Protein AF-A0A0H1AVN8-F1 (afdb_monomer_lite)

Structure (mmCIF, N/CA/C/O backbone):
data_AF-A0A0H1AVN8-F1
#
_entry.id   AF-A0A0H1AVN8-F1
#
loop_
_atom_site.group_PDB
_atom_site.id
_atom_site.type_symbol
_atom_site.label_atom_id
_atom_site.label_alt_id
_atom_site.label_comp_id
_atom_site.label_asym_id
_atom_site.label_entity_id
_atom_site.label_seq_id
_atom_site.pdbx_PDB_ins_code
_atom_site.Cartn_x
_atom_site.Cartn_y
_atom_site.Cartn_z
_atom_site.occupancy
_atom_site.B_iso_or_equiv
_atom_site.auth_seq_id
_atom_site.auth_comp_id
_atom_site.auth_asym_id
_atom_site.auth_atom_id
_atom_site.pdbx_PDB_model_num
ATOM 1 N N . MET A 1 1 ? 3.789 -0.188 32.748 1.00 53.12 1 MET A N 1
ATOM 2 C CA . MET A 1 1 ? 3.412 0.353 31.423 1.00 53.12 1 MET A CA 1
ATOM 3 C C . MET A 1 1 ? 2.047 1.000 31.561 1.00 53.12 1 MET A C 1
ATOM 5 O O . MET A 1 1 ? 1.201 0.415 32.222 1.00 53.12 1 MET A O 1
ATOM 9 N N . GLY A 1 2 ? 1.858 2.217 31.051 1.00 65.44 2 GLY A N 1
ATOM 10 C CA . GLY A 1 2 ? 0.598 2.952 31.186 1.00 65.44 2 GLY A CA 1
ATOM 11 C C . GLY A 1 2 ? 0.016 3.295 29.821 1.00 65.44 2 GLY A C 1
ATOM 12 O O . GLY A 1 2 ? 0.747 3.765 28.950 1.00 65.44 2 GLY A O 1
ATOM 13 N N . THR A 1 3 ? -1.286 3.076 29.652 1.00 74.12 3 THR A N 1
ATOM 14 C CA . THR A 1 3 ? -2.028 3.490 28.459 1.00 74.12 3 THR A CA 1
ATOM 15 C C . THR A 1 3 ? -2.168 5.009 28.445 1.00 74.12 3 THR A C 1
ATOM 17 O O . THR A 1 3 ? -2.653 5.608 29.406 1.00 74.12 3 THR A O 1
ATOM 20 N N . ARG A 1 4 ? -1.754 5.644 27.350 1.00 81.69 4 ARG A N 1
ATOM 21 C CA . ARG A 1 4 ? -1.964 7.070 27.079 1.00 81.69 4 ARG A CA 1
ATOM 22 C C . ARG A 1 4 ? -3.186 7.243 26.188 1.00 81.69 4 ARG A C 1
ATOM 24 O O . ARG A 1 4 ? -3.479 6.385 25.359 1.00 81.69 4 ARG A O 1
ATOM 31 N N . PHE A 1 5 ? -3.882 8.358 26.338 1.00 83.75 5 PHE A N 1
ATOM 32 C CA . PHE A 1 5 ? -5.020 8.713 25.499 1.00 83.75 5 PHE A CA 1
ATOM 33 C C . PHE A 1 5 ? -5.040 10.218 25.251 1.00 83.75 5 PHE A C 1
ATOM 35 O O . PHE A 1 5 ? -4.513 10.993 26.049 1.00 83.75 5 PHE A O 1
ATOM 42 N N . SER A 1 6 ? -5.661 10.613 24.148 1.00 83.50 6 SER A N 1
ATOM 43 C CA . SER A 1 6 ? -5.977 12.004 23.836 1.00 83.50 6 SER A CA 1
ATOM 44 C C . SER A 1 6 ? -7.431 12.110 23.418 1.00 83.50 6 SER A C 1
ATOM 46 O O . SER A 1 6 ? -8.029 11.143 22.939 1.00 83.50 6 SER A O 1
ATOM 48 N N . ALA A 1 7 ? -8.007 13.283 23.638 1.00 81.38 7 ALA A N 1
ATOM 49 C CA . ALA A 1 7 ? -9.383 13.566 23.303 1.00 81.38 7 ALA A CA 1
ATOM 50 C C . ALA A 1 7 ? -9.574 15.038 22.948 1.00 81.38 7 ALA A C 1
ATOM 52 O O . ALA A 1 7 ? -8.800 15.895 23.374 1.00 81.38 7 ALA A O 1
ATOM 53 N N . ASN A 1 8 ? -10.624 15.334 22.189 1.00 80.38 8 ASN A N 1
ATOM 54 C CA . ASN A 1 8 ? -11.081 16.701 21.966 1.00 80.38 8 ASN A CA 1
ATOM 55 C C . ASN A 1 8 ? -12.608 16.791 22.058 1.00 80.38 8 ASN A C 1
ATOM 57 O O . ASN A 1 8 ? -13.313 15.800 21.875 1.00 80.38 8 ASN A O 1
ATOM 61 N N . GLU A 1 9 ? -13.118 17.994 22.316 1.00 70.56 9 GLU A N 1
ATOM 62 C CA . GLU A 1 9 ? -14.552 18.244 22.535 1.00 70.56 9 GLU A CA 1
ATOM 63 C C . GLU A 1 9 ? -15.434 17.852 21.340 1.00 70.56 9 GLU A C 1
ATOM 65 O O . GLU A 1 9 ? -16.613 17.558 21.507 1.00 70.56 9 GLU A O 1
ATOM 70 N N . ARG A 1 10 ? -14.867 17.814 20.128 1.00 71.56 10 ARG A N 1
ATOM 71 C CA . ARG A 1 10 ? -15.605 17.542 18.889 1.00 71.56 10 ARG A CA 1
ATOM 72 C C . ARG A 1 10 ? -15.713 16.050 18.552 1.00 71.56 10 ARG A C 1
ATOM 74 O O . ARG A 1 10 ? -16.690 15.653 17.928 1.00 71.56 10 ARG A O 1
ATOM 81 N N . HIS A 1 11 ? -14.715 15.245 18.915 1.00 70.75 11 HIS A N 1
ATOM 82 C CA . HIS A 1 11 ? -14.599 13.834 18.518 1.00 70.75 11 HIS A CA 1
ATOM 83 C C . HIS A 1 11 ? -14.510 12.870 19.708 1.00 70.75 11 HIS A C 1
ATOM 85 O O . HIS A 1 11 ? -14.453 11.663 19.500 1.00 70.75 11 HIS A O 1
ATOM 91 N N . GLY A 1 12 ? -14.494 13.363 20.949 1.00 84.88 12 GLY A N 1
ATOM 92 C CA . GLY A 1 12 ? -14.208 12.518 22.104 1.00 84.88 12 GLY A CA 1
ATOM 93 C C . GLY A 1 12 ? -12.788 11.955 22.014 1.00 84.88 12 GLY A C 1
ATOM 94 O O . GLY A 1 12 ? -11.851 12.711 21.759 1.00 84.88 12 GLY A O 1
ATOM 95 N N . LEU A 1 13 ? -12.620 10.651 22.230 1.00 84.62 13 LEU A N 1
ATOM 96 C CA . LEU A 1 13 ? -11.345 9.936 22.148 1.00 84.62 13 LEU A CA 1
ATOM 97 C C . LEU A 1 13 ? -10.766 10.007 20.725 1.00 84.62 13 LEU A C 1
ATOM 99 O O . LEU A 1 13 ? -11.357 9.494 19.781 1.00 84.62 13 LEU A O 1
ATOM 103 N N . THR A 1 14 ? -9.583 10.602 20.577 1.00 85.00 14 THR A N 1
ATOM 104 C CA . THR A 1 14 ? -8.889 10.724 19.284 1.00 85.00 14 THR A CA 1
ATOM 105 C C . THR A 1 14 ? -7.862 9.619 19.083 1.00 85.00 14 THR A C 1
ATOM 107 O O . THR A 1 14 ? -7.788 9.038 17.998 1.00 85.00 14 THR A O 1
ATOM 110 N N . PHE A 1 15 ? -7.108 9.285 20.134 1.00 86.50 15 PHE A N 1
ATOM 111 C CA . PHE A 1 15 ? -6.227 8.124 20.139 1.00 86.50 15 PHE A CA 1
ATOM 112 C C . PHE A 1 15 ? -6.105 7.472 21.514 1.00 86.50 15 PHE A C 1
ATOM 114 O O . PHE A 1 15 ? -6.292 8.103 22.558 1.00 86.50 15 PHE A O 1
ATOM 121 N N . THR A 1 16 ? -5.691 6.209 21.498 1.00 85.94 16 THR A N 1
ATOM 122 C CA . THR A 1 16 ? -5.150 5.492 22.654 1.00 85.94 16 THR A CA 1
ATOM 123 C C . THR A 1 16 ? -3.855 4.781 22.264 1.00 85.94 16 THR A C 1
ATOM 125 O O . THR A 1 16 ? -3.762 4.239 21.168 1.00 85.94 16 THR A O 1
ATOM 128 N N . ARG A 1 17 ? -2.836 4.808 23.125 1.00 85.06 17 ARG A N 1
ATOM 129 C CA . ARG A 1 17 ? -1.516 4.217 22.875 1.00 85.06 17 ARG A CA 1
ATOM 130 C C . ARG A 1 17 ? -1.018 3.469 24.097 1.00 85.06 17 ARG A C 1
ATOM 132 O O . ARG A 1 17 ? -1.146 3.963 25.215 1.00 85.06 17 ARG A O 1
ATOM 139 N N . THR A 1 18 ? -0.376 2.331 23.887 1.00 77.69 18 THR A N 1
ATOM 140 C CA . THR A 1 18 ? 0.329 1.604 24.944 1.00 77.69 18 THR A CA 1
ATOM 141 C C . THR A 1 18 ? 1.549 0.866 24.399 1.00 77.69 18 THR A C 1
ATOM 143 O O . THR A 1 18 ? 1.776 0.821 23.190 1.00 77.69 18 THR A O 1
ATOM 146 N N . GLN A 1 19 ? 2.322 0.298 25.320 1.00 74.38 19 GLN A N 1
ATOM 147 C CA . GLN A 1 19 ? 3.488 -0.533 25.049 1.00 74.38 19 GLN A CA 1
ATOM 148 C C . GLN A 1 19 ? 3.171 -1.999 25.343 1.00 74.38 19 GLN A C 1
ATOM 150 O O . GLN A 1 19 ? 2.566 -2.304 26.373 1.00 74.38 19 GLN A O 1
ATOM 155 N N . GLY A 1 20 ? 3.623 -2.894 24.464 1.00 63.59 20 GLY A N 1
ATOM 156 C CA . GLY A 1 20 ? 3.448 -4.342 24.599 1.00 63.59 20 GLY A CA 1
ATOM 157 C C . GLY A 1 20 ? 2.194 -4.905 23.914 1.00 63.59 20 GLY A C 1
ATOM 158 O O . GLY A 1 20 ? 1.249 -4.185 23.601 1.00 63.59 20 GLY A O 1
ATOM 159 N N . LEU A 1 21 ? 2.214 -6.220 23.663 1.00 57.78 21 LEU A N 1
ATOM 160 C CA . LEU A 1 21 ? 1.269 -6.899 22.766 1.00 57.78 21 LEU A CA 1
ATOM 161 C C . LEU A 1 21 ? -0.119 -7.191 23.343 1.00 57.78 21 LEU A C 1
ATOM 163 O O . LEU A 1 21 ? -1.047 -7.255 22.551 1.00 57.78 21 LEU A O 1
ATOM 167 N N . GLY A 1 22 ? -0.289 -7.300 24.670 1.00 61.59 22 GLY A N 1
ATOM 168 C CA . GLY A 1 22 ? -1.588 -7.650 25.284 1.00 61.59 22 GLY A CA 1
ATOM 169 C C . GLY A 1 22 ? -2.716 -6.637 25.023 1.00 61.59 22 GLY A C 1
ATOM 170 O O . GLY A 1 22 ? -3.863 -6.817 25.422 1.00 61.59 22 GLY A O 1
ATOM 171 N N . PHE A 1 23 ? -2.390 -5.525 24.371 1.00 65.81 23 PHE A N 1
ATOM 172 C CA . PHE A 1 23 ? -3.320 -4.499 23.953 1.00 65.81 23 PHE A CA 1
ATOM 173 C C . PHE A 1 23 ? -3.802 -4.725 22.526 1.00 65.81 23 PHE A C 1
ATOM 175 O O . PHE A 1 23 ? -3.042 -4.622 21.560 1.00 65.81 23 PHE A O 1
ATOM 182 N N . GLY A 1 24 ? -5.109 -4.953 22.392 1.00 68.81 24 GLY A N 1
ATOM 183 C CA . GLY A 1 24 ? -5.704 -5.241 21.095 1.00 68.81 24 GLY A CA 1
ATOM 184 C C . GLY A 1 24 ? -5.452 -6.669 20.622 1.00 68.81 24 GLY A C 1
ATOM 185 O O . GLY A 1 24 ? -5.431 -6.894 19.418 1.00 68.81 24 GLY A O 1
ATOM 186 N N . ASP A 1 25 ? -5.300 -7.628 21.543 1.00 74.75 25 ASP A N 1
ATOM 187 C CA . ASP A 1 25 ? -5.128 -9.055 21.227 1.00 74.75 25 ASP A CA 1
ATOM 188 C C . ASP A 1 25 ? -6.220 -9.599 20.297 1.00 74.75 25 ASP A C 1
ATOM 190 O O . ASP A 1 25 ? -5.963 -10.475 19.475 1.00 74.75 25 ASP A O 1
ATOM 194 N N . ARG A 1 26 ? -7.441 -9.056 20.386 1.00 80.31 26 ARG A N 1
ATOM 195 C CA . ARG A 1 26 ? -8.544 -9.431 19.490 1.00 80.31 26 ARG A CA 1
ATOM 196 C C . ARG A 1 26 ? -8.343 -8.960 18.049 1.00 80.31 26 ARG A C 1
ATOM 198 O O . ARG A 1 26 ? -8.807 -9.636 17.145 1.00 80.31 26 ARG A O 1
ATOM 205 N N . ASP A 1 27 ? -7.632 -7.852 17.846 1.00 82.62 27 ASP A N 1
ATOM 206 C CA . ASP A 1 27 ? -7.256 -7.314 16.527 1.00 82.62 27 ASP A CA 1
ATOM 207 C C . ASP A 1 27 ? -5.910 -7.880 16.039 1.00 82.62 27 ASP A C 1
ATOM 209 O O . ASP A 1 27 ? -5.384 -7.468 15.001 1.00 82.62 27 ASP A O 1
ATOM 213 N N . ARG A 1 28 ? -5.305 -8.804 16.798 1.00 75.69 28 ARG A N 1
ATOM 214 C CA . ARG A 1 28 ? -3.998 -9.371 16.482 1.00 75.69 28 ARG A CA 1
ATOM 215 C C . ARG A 1 28 ? -4.092 -10.219 15.219 1.00 75.69 28 ARG A C 1
ATOM 217 O O . ARG A 1 28 ? -4.856 -11.177 15.141 1.00 75.69 28 ARG A O 1
ATOM 224 N N . THR A 1 29 ? -3.263 -9.891 14.238 1.00 67.62 29 THR A N 1
ATOM 225 C CA . THR A 1 29 ? -3.170 -10.648 12.988 1.00 67.62 29 THR A CA 1
ATOM 226 C C . THR A 1 29 ? -2.044 -11.680 13.054 1.00 67.62 29 THR A C 1
ATOM 228 O O . THR A 1 29 ? -1.164 -11.595 13.90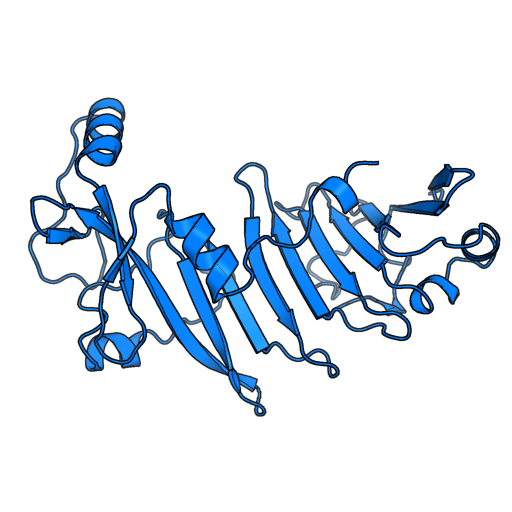9 1.00 67.62 29 THR A O 1
ATOM 231 N N . ALA A 1 30 ? -2.046 -12.664 12.148 1.00 63.66 30 ALA A N 1
ATOM 232 C CA . ALA A 1 30 ? -1.048 -13.742 12.124 1.00 63.66 30 ALA A CA 1
ATOM 233 C C . ALA A 1 30 ? 0.408 -13.253 11.955 1.00 63.66 30 ALA A C 1
ATOM 235 O O . ALA A 1 30 ? 1.336 -13.990 12.250 1.00 63.66 30 ALA A O 1
ATOM 236 N N . LEU A 1 31 ? 0.620 -11.998 11.541 1.00 59.44 31 LEU A N 1
ATOM 237 C CA . LEU A 1 31 ? 1.940 -11.355 11.531 1.00 59.44 31 LEU A CA 1
ATOM 238 C C . LEU A 1 31 ? 2.550 -11.190 12.929 1.00 59.44 31 LEU A C 1
ATOM 240 O O . LEU A 1 31 ? 3.752 -10.979 13.055 1.00 59.44 31 LEU A O 1
ATOM 244 N N . PHE A 1 32 ? 1.713 -11.238 13.966 1.00 57.66 32 PHE A N 1
ATOM 245 C CA . PHE A 1 32 ? 2.085 -10.991 15.351 1.00 57.66 32 PHE A CA 1
ATOM 246 C C . PHE A 1 32 ? 2.250 -12.283 16.168 1.00 57.66 32 PHE A C 1
ATOM 248 O O . PHE A 1 32 ? 2.130 -12.246 17.394 1.00 57.66 32 PHE A O 1
ATOM 255 N N . THR A 1 33 ? 2.499 -13.421 15.508 1.00 51.56 33 THR A N 1
ATOM 256 C CA . THR A 1 33 ? 2.858 -14.679 16.181 1.00 51.56 33 THR A CA 1
ATOM 257 C C . THR A 1 33 ? 4.283 -14.623 16.742 1.00 51.56 33 THR A C 1
ATOM 259 O O . THR A 1 33 ? 5.130 -13.873 16.254 1.00 51.56 33 THR A O 1
ATOM 262 N N . ASP A 1 34 ? 4.517 -15.408 17.792 1.00 46.56 34 ASP A N 1
ATOM 263 C CA . ASP A 1 34 ? 5.460 -15.145 18.890 1.00 46.56 34 ASP A CA 1
ATOM 264 C C . ASP A 1 34 ? 6.952 -14.960 18.515 1.00 46.56 34 ASP A C 1
ATOM 266 O O . ASP A 1 34 ? 7.711 -14.388 19.297 1.00 46.56 34 ASP A O 1
ATOM 270 N N . ASP A 1 35 ? 7.386 -15.315 17.305 1.00 48.47 35 ASP A N 1
ATOM 271 C CA . ASP A 1 35 ? 8.796 -15.192 16.898 1.00 48.47 35 ASP A CA 1
ATOM 272 C C . ASP A 1 35 ? 9.189 -13.795 16.382 1.00 48.47 35 ASP A C 1
ATOM 274 O O . ASP A 1 35 ? 10.340 -13.383 16.527 1.00 48.47 35 ASP A O 1
ATOM 278 N N . VAL A 1 36 ? 8.255 -13.021 15.809 1.00 48.72 36 VAL A N 1
ATOM 279 C CA . VAL A 1 36 ? 8.571 -11.692 15.237 1.00 48.72 36 VAL A CA 1
ATOM 280 C C . VAL A 1 36 ? 8.479 -10.581 16.296 1.00 48.72 36 VAL A C 1
ATOM 282 O O . VAL A 1 36 ? 9.122 -9.541 16.159 1.00 48.72 36 VAL A O 1
ATOM 285 N N . LEU A 1 37 ? 7.694 -10.777 17.366 1.00 52.41 37 LEU A N 1
ATOM 286 C CA . LEU A 1 37 ? 7.172 -9.672 18.187 1.00 52.41 37 LEU A CA 1
ATOM 287 C C . LEU A 1 37 ? 7.192 -9.892 19.713 1.00 52.41 37 LEU A C 1
ATOM 289 O O . LEU A 1 37 ? 6.560 -9.128 20.441 1.00 52.41 37 LEU A O 1
ATOM 293 N N . THR A 1 38 ? 7.959 -10.852 20.236 1.00 48.38 38 THR A N 1
ATOM 294 C CA . THR A 1 38 ? 8.154 -11.098 21.688 1.00 48.38 38 THR A CA 1
ATOM 295 C C . THR A 1 38 ? 8.988 -10.018 22.407 1.00 48.38 38 THR A C 1
ATOM 297 O O . THR A 1 38 ? 9.839 -10.301 23.248 1.00 48.38 38 THR A O 1
ATOM 300 N N . GLY A 1 39 ? 8.750 -8.740 22.104 1.00 52.00 39 GLY A N 1
ATOM 301 C CA . GLY A 1 39 ? 9.462 -7.608 22.689 1.00 52.00 39 GLY A CA 1
ATOM 302 C C . GLY A 1 39 ? 8.537 -6.585 23.341 1.00 52.00 39 GLY A C 1
ATOM 303 O O . GLY A 1 39 ? 7.528 -6.175 22.774 1.00 52.00 39 GLY A O 1
ATOM 304 N N . HIS A 1 40 ? 8.966 -6.065 24.491 1.00 56.91 40 HIS A N 1
ATOM 305 C CA . HIS A 1 40 ? 8.450 -4.835 25.106 1.00 56.91 40 HIS A CA 1
ATOM 306 C C . HIS A 1 40 ? 8.704 -3.562 24.257 1.00 56.91 40 HIS A C 1
ATOM 308 O O . HIS A 1 40 ? 8.355 -2.467 24.688 1.00 56.91 40 HIS A O 1
ATOM 314 N N . ASP A 1 41 ? 9.289 -3.713 23.061 1.00 68.38 41 ASP A N 1
ATOM 315 C CA . ASP A 1 41 ? 9.745 -2.643 22.161 1.00 68.38 41 ASP A CA 1
ATOM 316 C C . ASP A 1 41 ? 8.683 -2.199 21.135 1.00 68.38 41 ASP A C 1
ATOM 318 O O . ASP A 1 41 ? 8.964 -1.350 20.284 1.00 68.38 41 ASP A O 1
ATOM 322 N N . LEU A 1 42 ? 7.485 -2.793 21.166 1.00 76.31 42 LEU A N 1
ATOM 323 C CA . LEU A 1 42 ? 6.394 -2.443 20.257 1.00 76.31 42 LEU A CA 1
ATOM 324 C C . LEU A 1 42 ? 5.445 -1.437 20.900 1.00 76.31 42 LEU A C 1
ATOM 326 O O . LEU A 1 42 ? 4.889 -1.675 21.977 1.00 76.31 42 LEU A O 1
ATOM 330 N N . ASP A 1 43 ? 5.222 -0.345 20.181 1.00 82.94 43 ASP A N 1
ATOM 331 C CA . ASP A 1 43 ? 4.186 0.636 20.456 1.00 82.94 43 ASP A CA 1
ATOM 332 C C . ASP A 1 43 ? 2.955 0.318 19.605 1.00 82.94 43 ASP A C 1
ATOM 334 O O . ASP A 1 43 ? 3.039 0.222 18.376 1.00 82.94 43 ASP A O 1
ATOM 338 N N . ILE A 1 44 ? 1.798 0.200 20.257 1.00 84.38 44 ILE A N 1
ATOM 339 C CA . ILE A 1 44 ? 0.505 0.055 19.586 1.00 84.38 44 ILE A CA 1
ATOM 340 C C . ILE A 1 44 ? -0.335 1.290 19.892 1.00 84.38 44 ILE A C 1
ATOM 342 O O . ILE A 1 44 ? -0.543 1.643 21.055 1.00 84.38 44 ILE A O 1
ATOM 346 N N . GLN A 1 45 ? -0.849 1.932 18.846 1.00 88.31 45 GLN A N 1
ATOM 347 C CA . GLN A 1 45 ? -1.751 3.076 18.939 1.00 88.31 45 GLN A CA 1
ATOM 348 C C . GLN A 1 45 ? -3.013 2.828 18.114 1.00 88.31 45 GLN A C 1
ATOM 350 O O . GLN A 1 45 ? -2.915 2.496 16.941 1.00 88.31 45 GLN A O 1
ATOM 355 N N . TYR A 1 46 ? -4.195 3.029 18.690 1.00 89.31 46 TYR A N 1
ATOM 356 C CA . TYR A 1 46 ? -5.440 3.134 17.929 1.00 89.31 46 TYR A CA 1
ATOM 357 C C . TYR A 1 46 ? -5.806 4.596 17.741 1.00 89.31 46 TYR A C 1
ATOM 359 O O . TYR A 1 46 ? -5.838 5.353 18.710 1.00 89.31 46 TYR A O 1
ATOM 367 N N . ASN A 1 47 ? -6.116 4.963 16.504 1.00 90.56 47 ASN A N 1
ATOM 368 C CA . ASN A 1 47 ? -6.655 6.260 16.123 1.00 90.56 47 ASN A CA 1
ATOM 369 C C . ASN A 1 47 ? -8.112 6.110 15.681 1.00 90.56 47 ASN A C 1
ATOM 371 O O . ASN A 1 47 ? -8.460 5.131 15.010 1.00 90.56 47 ASN A O 1
ATOM 375 N N . PHE A 1 48 ? -8.932 7.116 15.983 1.00 89.69 48 PHE A N 1
ATOM 376 C CA . PHE A 1 48 ? -10.359 7.155 15.642 1.00 89.69 48 PHE A CA 1
ATOM 377 C C . PHE A 1 48 ? -10.681 8.361 14.748 1.00 89.69 48 PHE A C 1
ATOM 379 O O . PHE A 1 48 ? -11.287 9.334 15.190 1.00 89.69 48 PHE A O 1
ATOM 386 N N . PRO A 1 49 ? -10.240 8.354 13.478 1.00 86.50 49 PRO A N 1
ATOM 387 C CA . PRO A 1 49 ? -10.334 9.536 12.625 1.00 86.50 49 PRO A CA 1
ATOM 388 C C . PRO A 1 49 ? -11.683 9.694 11.904 1.00 86.50 49 PRO A C 1
ATOM 390 O O . PRO A 1 49 ? -11.869 10.666 11.172 1.00 86.50 49 PRO A O 1
ATOM 393 N N . PHE A 1 50 ? -12.577 8.709 12.012 1.00 86.44 50 PHE A N 1
ATOM 394 C CA . PHE A 1 50 ? -13.756 8.600 11.150 1.00 86.44 50 PHE A CA 1
ATOM 395 C C . PHE A 1 50 ? -15.041 9.076 11.820 1.00 86.44 50 PHE A C 1
ATOM 397 O O . PHE A 1 50 ? -15.885 9.679 11.163 1.00 86.44 50 PHE A O 1
ATOM 404 N N . GLU A 1 51 ? -15.188 8.801 13.112 1.00 85.88 51 GLU A N 1
ATOM 405 C CA . GLU A 1 51 ? -16.395 9.073 13.882 1.00 85.88 51 GLU A CA 1
ATOM 406 C C . GLU A 1 51 ? -16.027 9.446 15.324 1.00 85.88 51 GLU A C 1
ATOM 408 O O . GLU A 1 51 ? -14.986 9.000 15.815 1.00 85.88 51 GLU A O 1
ATOM 413 N N . PRO A 1 52 ? -16.840 10.271 16.007 1.00 86.88 52 PRO A N 1
ATOM 414 C CA . PRO A 1 52 ? -16.633 10.558 17.418 1.00 86.88 52 PRO A CA 1
ATOM 415 C C . PRO A 1 52 ? -16.700 9.288 18.272 1.00 86.88 52 PRO A C 1
ATOM 417 O O . PRO A 1 52 ? -17.651 8.514 18.163 1.00 86.88 52 PRO A O 1
ATOM 420 N N . VAL A 1 53 ? -15.731 9.109 19.169 1.00 88.19 53 VAL A N 1
ATOM 421 C CA . VAL A 1 53 ? -15.674 7.966 20.088 1.00 88.19 53 VAL A CA 1
ATOM 422 C C . VAL A 1 53 ? -15.835 8.460 21.526 1.00 88.19 53 VAL A C 1
ATOM 424 O O . VAL A 1 53 ? -15.018 9.255 21.995 1.00 88.19 53 VAL A O 1
ATOM 427 N N . PRO A 1 54 ? -16.859 8.009 22.271 1.00 88.62 54 PRO A N 1
ATOM 428 C CA . PRO A 1 54 ? -17.064 8.435 23.650 1.00 88.62 54 PRO A CA 1
ATOM 429 C C . PRO A 1 54 ? -15.877 8.083 24.551 1.00 88.62 54 PRO A C 1
ATOM 431 O O . PRO A 1 54 ? -15.301 6.995 24.467 1.00 88.62 54 PRO A O 1
ATOM 434 N N . LEU A 1 55 ? -15.537 8.987 25.472 1.00 82.75 55 LEU A N 1
ATOM 435 C CA . LEU A 1 55 ? -14.446 8.784 26.430 1.00 82.75 55 LEU A CA 1
ATOM 436 C C . LEU A 1 55 ? -14.661 7.555 27.327 1.00 82.75 55 LEU A C 1
ATOM 438 O O . LEU A 1 55 ? -13.681 6.984 27.813 1.00 82.75 55 LEU A O 1
ATOM 442 N N . GLU A 1 56 ? -15.908 7.113 27.543 1.00 82.19 56 GLU A N 1
ATOM 443 C CA . GLU A 1 56 ? -16.177 5.896 28.316 1.00 82.19 56 GLU A CA 1
ATOM 444 C C . GLU A 1 56 ? -15.542 4.647 27.692 1.00 82.19 56 GLU A C 1
ATOM 446 O O . GLU A 1 56 ? -15.200 3.720 28.426 1.00 82.19 56 GLU A O 1
ATOM 451 N N . VAL A 1 57 ? -15.321 4.626 26.373 1.00 80.75 57 VAL A N 1
ATOM 452 C CA . VAL A 1 57 ? -14.683 3.499 25.670 1.00 80.75 57 VAL A CA 1
ATOM 453 C C . VAL A 1 57 ? -13.253 3.277 26.175 1.00 80.75 57 VAL A C 1
ATOM 455 O O . VAL A 1 57 ? -12.850 2.137 26.403 1.00 80.75 57 VAL A O 1
ATOM 458 N N . ALA A 1 58 ? -12.508 4.354 26.453 1.00 70.00 58 ALA A N 1
ATOM 459 C CA . ALA A 1 58 ? -11.163 4.267 27.028 1.00 70.00 58 ALA A CA 1
ATOM 460 C C . ALA A 1 58 ? -11.154 3.780 28.481 1.00 70.00 58 ALA A C 1
ATOM 462 O O . ALA A 1 58 ? -10.187 3.159 28.921 1.00 70.00 58 ALA A O 1
ATOM 463 N N . ARG A 1 59 ? -12.236 4.026 29.228 1.00 66.50 59 ARG A N 1
ATOM 464 C CA . ARG A 1 59 ? -12.357 3.626 30.639 1.00 66.50 59 ARG A CA 1
ATOM 465 C C . ARG A 1 59 ? -12.696 2.145 30.812 1.00 66.50 59 ARG A C 1
ATOM 467 O O . ARG A 1 59 ? -12.372 1.580 31.849 1.00 66.50 59 ARG A O 1
ATOM 474 N N . LYS A 1 60 ? -13.309 1.507 29.809 1.00 67.06 60 LYS A N 1
ATOM 475 C CA . LYS A 1 60 ? -13.713 0.086 29.836 1.00 67.06 60 LYS A CA 1
ATOM 476 C C . LYS A 1 60 ? -12.635 -0.871 29.314 1.00 67.06 60 LYS A C 1
ATOM 478 O O . LYS A 1 60 ? -12.951 -1.878 28.694 1.00 67.06 60 LYS A O 1
ATOM 483 N N . GLY A 1 61 ? -11.358 -0.531 29.491 1.00 63.78 61 GLY A N 1
ATOM 484 C CA . GLY A 1 61 ? -10.255 -1.376 29.021 1.00 63.78 61 GLY A CA 1
ATOM 485 C C . GLY A 1 61 ? -10.162 -1.505 27.497 1.00 63.78 61 GLY A C 1
ATOM 486 O O . GLY A 1 61 ? -9.436 -2.364 27.018 1.00 63.78 61 GLY A O 1
ATOM 487 N N . LEU A 1 62 ? -10.864 -0.646 26.743 1.00 71.31 62 LEU A N 1
ATOM 488 C CA . LEU A 1 62 ? -10.848 -0.586 25.277 1.00 71.31 62 LEU A CA 1
ATOM 489 C C . LEU A 1 62 ? -11.367 -1.845 24.565 1.00 71.31 62 LEU A C 1
ATOM 491 O O . LEU A 1 62 ? -11.321 -1.898 23.341 1.00 71.31 62 LEU A O 1
ATOM 495 N N . ASP A 1 63 ? -11.973 -2.793 25.284 1.00 73.69 63 ASP A N 1
ATOM 496 C CA . ASP A 1 63 ? -12.663 -3.948 24.690 1.00 73.69 63 ASP A CA 1
ATOM 497 C C . ASP A 1 63 ? -13.762 -3.533 23.703 1.00 73.69 63 ASP A C 1
ATOM 499 O O . ASP A 1 63 ? -14.101 -4.289 22.799 1.00 73.69 63 ASP A O 1
ATOM 503 N N . ASP A 1 64 ? -14.306 -2.324 23.862 1.00 84.50 64 ASP A N 1
ATOM 504 C CA . ASP A 1 64 ? -15.389 -1.775 23.050 1.00 84.50 64 ASP A CA 1
ATOM 505 C C . ASP A 1 64 ? -14.911 -0.942 21.846 1.00 84.50 64 ASP A C 1
ATOM 507 O O . ASP A 1 64 ? -15.752 -0.476 21.073 1.00 84.50 64 ASP A O 1
ATOM 511 N N . ILE A 1 65 ? -13.598 -0.762 21.626 1.00 86.12 65 ILE A N 1
ATOM 512 C CA . ILE A 1 65 ? -13.105 0.027 20.475 1.00 86.12 65 ILE A CA 1
ATOM 513 C C . ILE A 1 65 ? -13.514 -0.578 19.134 1.00 86.12 65 ILE A C 1
ATOM 515 O O . ILE A 1 65 ? -13.633 0.149 18.152 1.00 86.12 65 ILE A O 1
ATOM 519 N N . TYR A 1 66 ? -13.756 -1.893 19.090 1.00 89.25 66 TYR A N 1
ATOM 520 C CA . TYR A 1 66 ? -14.140 -2.587 17.863 1.00 89.25 66 TYR A CA 1
ATOM 521 C C . TYR A 1 66 ? -15.472 -2.105 17.296 1.00 89.25 66 TYR A C 1
ATOM 523 O O . TYR A 1 66 ? -15.705 -2.237 16.099 1.00 89.25 66 TYR A O 1
ATOM 531 N N . ARG A 1 67 ? -16.335 -1.521 18.136 1.00 91.50 67 ARG A N 1
ATOM 532 C CA . ARG A 1 67 ? -17.622 -0.948 17.724 1.00 91.50 67 ARG A CA 1
ATOM 533 C C . ARG A 1 67 ? -17.462 0.255 16.796 1.00 91.50 67 ARG A C 1
ATOM 535 O O . ARG A 1 67 ? -18.440 0.647 16.177 1.00 91.50 67 ARG A O 1
ATOM 542 N N . TYR A 1 68 ? -16.254 0.806 16.699 1.00 91.88 68 TYR A N 1
ATOM 543 C CA . TYR A 1 68 ? -15.932 1.977 15.900 1.00 91.88 68 TYR A CA 1
ATOM 544 C C . TYR A 1 68 ? -14.920 1.623 14.815 1.00 91.88 68 TYR A C 1
ATOM 546 O O . TYR A 1 68 ? -14.043 0.759 14.989 1.00 91.88 68 TYR A O 1
ATOM 554 N N . ARG A 1 69 ? -15.013 2.329 13.689 1.00 92.75 69 ARG A N 1
ATOM 555 C CA . ARG A 1 69 ? -13.974 2.284 12.664 1.00 92.75 69 ARG A CA 1
ATOM 556 C C . ARG A 1 69 ? -12.702 2.911 13.232 1.00 92.75 69 ARG A C 1
ATOM 558 O O . ARG A 1 69 ? -12.727 4.004 13.800 1.00 92.75 69 ARG A O 1
ATOM 565 N N . ARG A 1 70 ? -11.573 2.227 13.079 1.00 92.00 70 ARG A N 1
ATOM 566 C CA . ARG A 1 70 ? -10.312 2.599 13.738 1.00 92.00 70 ARG A CA 1
ATOM 567 C C . ARG A 1 70 ? -9.117 2.260 12.870 1.00 92.00 70 ARG A C 1
ATOM 569 O O . ARG A 1 70 ? -9.195 1.387 12.007 1.00 92.00 70 ARG A O 1
ATOM 576 N N . VAL A 1 71 ? -8.002 2.930 13.135 1.00 92.50 71 VAL A N 1
ATOM 577 C CA . VAL A 1 71 ? -6.708 2.543 12.574 1.00 92.50 71 VAL A CA 1
ATOM 578 C C . VAL A 1 71 ? -5.755 2.177 13.694 1.00 92.50 71 VAL A C 1
ATOM 580 O O . VAL A 1 71 ? -5.464 3.012 14.549 1.00 92.50 71 VAL A O 1
ATOM 583 N N . ARG A 1 72 ? -5.257 0.944 13.667 1.00 89.62 72 ARG A N 1
ATOM 584 C CA . ARG A 1 72 ? -4.166 0.485 14.521 1.00 89.62 72 ARG A CA 1
ATOM 585 C C . ARG A 1 72 ? -2.844 0.848 13.862 1.00 89.62 72 ARG A C 1
ATOM 587 O O . ARG A 1 72 ? -2.626 0.560 12.691 1.00 89.62 72 ARG A O 1
ATOM 594 N N . VAL A 1 73 ? -1.958 1.462 14.620 1.00 89.31 73 VAL A N 1
ATOM 595 C CA . VAL A 1 73 ? -0.588 1.773 14.236 1.00 89.31 73 VAL A CA 1
ATOM 596 C C . VAL A 1 73 ? 0.312 0.921 15.106 1.00 89.31 73 VAL A C 1
ATOM 598 O O . VAL A 1 73 ? 0.202 0.964 16.329 1.00 89.31 73 VAL A O 1
ATOM 601 N N . THR A 1 74 ? 1.169 0.123 14.484 1.00 82.94 74 THR A N 1
ATOM 602 C CA . THR A 1 74 ? 2.213 -0.631 15.178 1.00 82.94 74 THR A CA 1
ATOM 603 C C . THR A 1 74 ? 3.566 -0.145 14.700 1.00 82.94 74 THR A C 1
ATOM 605 O O . THR A 1 74 ? 3.853 -0.141 13.501 1.00 82.94 74 THR A O 1
ATOM 608 N N . SER A 1 75 ? 4.400 0.267 15.642 1.00 81.94 75 SER A N 1
ATOM 609 C CA . SER A 1 75 ? 5.780 0.660 15.395 1.00 81.94 75 SER A CA 1
ATOM 610 C C . SER A 1 75 ? 6.694 0.066 16.459 1.00 81.94 75 SER A C 1
ATOM 612 O O . SER A 1 75 ? 6.258 -0.364 17.524 1.00 81.94 75 SER A O 1
ATOM 614 N N . GLY A 1 76 ? 7.983 0.019 16.157 1.00 75.94 76 GLY A N 1
ATOM 615 C CA . GLY A 1 76 ? 9.005 -0.430 17.090 1.00 75.94 76 GLY A CA 1
ATOM 616 C C . GLY A 1 76 ? 10.362 -0.442 16.413 1.00 75.94 76 GLY A C 1
ATOM 617 O O . GLY A 1 76 ? 10.456 -0.581 15.192 1.00 75.94 76 GLY A O 1
ATOM 618 N N . SER A 1 77 ? 11.424 -0.302 17.200 1.00 69.25 77 SER A N 1
ATOM 619 C CA . SER A 1 77 ? 12.801 -0.248 16.689 1.00 69.25 77 SER A CA 1
ATOM 620 C C . SER A 1 77 ? 13.185 -1.491 15.877 1.00 69.25 77 SER A C 1
ATOM 622 O O . SER A 1 77 ? 13.918 -1.379 14.899 1.00 69.25 77 SER A O 1
ATOM 624 N N . ARG A 1 78 ? 12.646 -2.664 16.237 1.00 66.88 78 ARG A N 1
ATOM 625 C CA . ARG A 1 78 ? 12.912 -3.948 15.565 1.00 66.88 78 ARG A CA 1
ATOM 626 C C . ARG A 1 78 ? 12.083 -4.187 14.304 1.00 66.88 78 ARG A C 1
ATOM 628 O O . ARG A 1 78 ? 12.432 -5.053 13.515 1.00 66.88 78 ARG A O 1
ATOM 635 N N . LEU A 1 79 ? 10.997 -3.438 14.112 1.00 67.31 79 LEU A N 1
ATOM 636 C CA . LEU A 1 79 ? 10.051 -3.687 13.023 1.00 67.31 79 LEU A CA 1
ATOM 637 C C . LEU A 1 79 ? 10.582 -3.192 11.668 1.00 67.31 79 LEU A C 1
ATOM 639 O O . LEU A 1 79 ? 10.088 -3.612 10.627 1.00 67.31 79 LEU A O 1
ATOM 643 N N . GLY A 1 80 ? 11.548 -2.260 11.666 1.00 71.81 80 GLY A N 1
ATOM 644 C CA . GLY A 1 80 ? 12.105 -1.647 10.447 1.00 71.81 80 GLY A CA 1
ATOM 645 C C . GLY A 1 80 ? 11.100 -0.818 9.626 1.00 71.81 80 GLY A C 1
ATOM 646 O O . GLY A 1 80 ? 11.458 -0.210 8.616 1.00 71.81 80 GLY A O 1
ATOM 647 N N . ALA A 1 81 ? 9.844 -0.773 10.067 1.00 77.56 81 ALA A N 1
ATOM 648 C CA . ALA A 1 81 ? 8.710 -0.136 9.426 1.00 77.56 81 ALA A CA 1
ATOM 649 C C . ALA A 1 81 ? 7.659 0.253 10.477 1.00 77.56 81 ALA A C 1
ATOM 651 O O . ALA A 1 81 ? 7.661 -0.245 11.602 1.00 77.56 81 ALA A O 1
ATOM 652 N N . THR A 1 82 ? 6.734 1.117 10.077 1.00 84.44 82 THR A N 1
ATOM 653 C CA . THR A 1 82 ? 5.466 1.351 10.763 1.00 84.44 82 THR A CA 1
ATOM 654 C C . THR A 1 82 ? 4.359 0.673 9.969 1.00 84.44 82 THR A C 1
ATOM 656 O O . THR A 1 82 ? 4.241 0.879 8.755 1.00 84.44 82 THR A O 1
ATOM 659 N N . ILE A 1 83 ? 3.548 -0.118 10.663 1.00 84.50 83 ILE A N 1
ATOM 660 C CA . ILE A 1 83 ? 2.373 -0.790 10.117 1.00 84.50 83 ILE A CA 1
ATOM 661 C C . ILE A 1 83 ? 1.136 0.010 10.502 1.00 84.50 83 ILE A C 1
ATOM 663 O O . ILE A 1 83 ? 0.972 0.396 11.657 1.00 84.50 83 ILE A O 1
ATOM 667 N N . TYR A 1 84 ? 0.248 0.211 9.540 1.00 89.56 84 TYR A N 1
ATOM 668 C CA . TYR A 1 84 ? -1.051 0.835 9.725 1.00 89.56 84 TYR A CA 1
ATOM 669 C C . TYR A 1 84 ? -2.124 -0.153 9.271 1.00 89.56 84 TYR A C 1
ATOM 671 O O . TYR A 1 84 ? -2.085 -0.603 8.130 1.00 89.56 84 TYR A O 1
ATOM 679 N N . GLU A 1 85 ? -3.068 -0.496 10.137 1.00 90.62 85 GLU A N 1
ATOM 680 C CA . GLU A 1 85 ? -4.153 -1.443 9.866 1.00 90.62 85 GLU A CA 1
ATOM 681 C C . GLU A 1 85 ? -5.500 -0.755 10.078 1.00 90.62 85 GLU A C 1
ATOM 683 O O . GLU A 1 85 ? -5.792 -0.275 11.173 1.00 90.62 85 GLU A O 1
ATOM 688 N N . GLU A 1 86 ? -6.327 -0.697 9.039 1.00 93.12 86 GLU A N 1
ATOM 689 C CA . GLU A 1 86 ? -7.669 -0.126 9.118 1.00 93.12 86 GLU A CA 1
ATOM 690 C C . GLU A 1 86 ? -8.709 -1.213 9.395 1.00 93.12 86 GLU A C 1
ATOM 692 O O . GLU A 1 86 ? -8.772 -2.215 8.682 1.00 93.12 86 GLU A O 1
ATOM 697 N N . PHE A 1 87 ? -9.570 -0.971 10.381 1.00 92.88 87 PHE A N 1
ATOM 698 C CA . PHE A 1 87 ? -10.657 -1.861 10.773 1.00 92.88 87 PHE A CA 1
ATOM 699 C C . PHE A 1 87 ? -11.997 -1.148 10.639 1.00 92.88 87 PHE A C 1
ATOM 701 O O . PHE A 1 87 ? -12.145 0.000 11.068 1.00 92.88 87 PHE A O 1
ATOM 708 N N . LEU A 1 88 ? -12.988 -1.856 10.097 1.00 93.88 88 LEU A N 1
ATOM 709 C CA . LEU A 1 88 ? -14.379 -1.415 10.116 1.00 93.88 88 LEU A CA 1
ATOM 710 C C . LEU A 1 88 ? -14.999 -1.604 11.507 1.00 93.88 88 LEU A C 1
ATOM 712 O O . LEU A 1 88 ? -14.576 -2.463 12.286 1.00 93.88 88 LEU A O 1
ATOM 716 N N . ALA A 1 89 ? -16.029 -0.809 11.794 1.00 93.56 89 ALA A N 1
ATOM 717 C CA . ALA A 1 89 ? -16.872 -0.990 12.967 1.00 93.56 89 ALA A CA 1
ATOM 718 C C . ALA A 1 89 ? -17.476 -2.406 12.986 1.00 93.56 89 ALA A C 1
ATOM 720 O O . ALA A 1 89 ? -17.933 -2.915 11.964 1.00 93.56 89 ALA A O 1
ATOM 721 N N . GLY A 1 90 ? -17.457 -3.050 14.151 1.00 93.25 90 GLY A N 1
ATOM 722 C CA . GLY A 1 90 ? -17.931 -4.418 14.356 1.00 93.25 90 GLY A CA 1
ATOM 723 C C . GLY A 1 90 ? -16.961 -5.517 13.908 1.00 93.25 90 GLY A C 1
ATOM 724 O O . GLY A 1 90 ? -17.260 -6.686 14.129 1.00 93.25 90 GLY A O 1
ATOM 725 N N . SER A 1 91 ? -15.806 -5.177 13.322 1.00 92.75 91 SER A N 1
ATOM 726 C CA . SER A 1 91 ? -14.822 -6.152 12.837 1.00 92.75 91 SER A CA 1
ATOM 727 C C . SER A 1 91 ? -13.511 -6.093 13.619 1.00 92.75 91 SER A C 1
ATOM 729 O O . SER A 1 91 ? -12.989 -5.016 13.919 1.00 92.75 91 SER A O 1
ATOM 731 N N . HIS A 1 92 ? -12.951 -7.272 13.884 1.00 91.06 92 HIS A N 1
ATOM 732 C CA . HIS A 1 92 ? -11.581 -7.479 14.369 1.00 91.06 92 HIS A CA 1
ATOM 733 C C . HIS A 1 92 ? -10.604 -7.860 13.243 1.00 91.06 92 HIS A C 1
ATOM 735 O O . HIS A 1 92 ? -9.417 -8.057 13.477 1.00 91.06 92 HIS A O 1
ATOM 741 N N . LEU A 1 93 ? -11.095 -7.964 12.006 1.00 90.38 93 LEU A N 1
ATOM 742 C CA . LEU A 1 93 ? -10.286 -8.225 10.822 1.00 90.38 93 LEU A CA 1
ATOM 743 C C . LEU A 1 93 ? -10.031 -6.903 10.089 1.00 90.38 93 LEU A C 1
ATOM 745 O O . LEU A 1 93 ? -10.994 -6.160 9.846 1.00 90.38 93 LEU A O 1
ATOM 749 N N . PRO A 1 94 ? -8.771 -6.587 9.742 1.00 90.25 94 PRO A N 1
ATOM 750 C CA . PRO A 1 94 ? -8.479 -5.374 9.003 1.00 90.25 94 PRO A CA 1
ATOM 751 C C . PRO A 1 94 ? -9.003 -5.503 7.574 1.00 90.25 94 PRO A C 1
ATOM 753 O O . PRO A 1 94 ? -8.949 -6.577 6.983 1.00 90.25 94 PRO A O 1
ATOM 756 N N . VAL A 1 95 ? -9.461 -4.395 6.999 1.00 93.25 95 VAL A N 1
ATOM 757 C CA . VAL A 1 95 ? -9.809 -4.303 5.568 1.00 93.25 95 VAL A CA 1
ATOM 758 C C . VAL A 1 95 ? -8.635 -3.820 4.723 1.00 93.25 95 VAL A C 1
ATOM 760 O O . VAL A 1 95 ? -8.602 -4.034 3.511 1.00 93.25 95 VAL A O 1
ATOM 763 N N . ARG A 1 96 ? -7.644 -3.194 5.366 1.00 92.44 96 ARG A N 1
ATOM 764 C CA . ARG A 1 96 ? -6.452 -2.647 4.722 1.00 92.44 96 ARG A CA 1
ATOM 765 C C . ARG A 1 96 ? -5.261 -2.678 5.671 1.00 92.44 96 ARG A C 1
ATOM 767 O O . ARG A 1 96 ? -5.421 -2.388 6.857 1.00 92.44 96 ARG A O 1
ATOM 774 N N . ARG A 1 97 ? -4.071 -2.971 5.149 1.00 89.50 97 ARG A N 1
ATOM 775 C CA . ARG A 1 97 ? -2.796 -2.835 5.866 1.00 89.50 97 ARG A CA 1
ATOM 776 C C . ARG A 1 97 ? -1.786 -2.094 5.008 1.00 89.50 97 ARG A C 1
ATOM 778 O O . ARG A 1 97 ? -1.633 -2.406 3.838 1.00 89.50 97 ARG A O 1
ATOM 785 N N . MET A 1 98 ? -1.058 -1.156 5.592 1.00 88.69 98 MET A N 1
ATOM 786 C CA . MET A 1 98 ? -0.016 -0.386 4.921 1.00 88.69 98 MET A CA 1
ATOM 787 C C . MET A 1 98 ? 1.281 -0.448 5.715 1.00 88.69 98 MET A C 1
ATOM 789 O O . MET A 1 98 ? 1.284 -0.263 6.931 1.00 88.69 98 MET A O 1
ATOM 793 N N . TRP A 1 99 ? 2.383 -0.644 5.004 1.00 85.00 99 TRP A N 1
ATOM 794 C CA . TRP A 1 99 ? 3.733 -0.640 5.539 1.00 85.00 99 TRP A CA 1
ATOM 795 C C . TRP A 1 99 ? 4.486 0.572 5.010 1.00 85.00 99 TRP A C 1
ATOM 797 O O . TRP A 1 99 ? 4.610 0.772 3.795 1.00 85.00 99 TRP A O 1
ATOM 807 N N . SER A 1 100 ? 5.000 1.383 5.929 1.00 83.62 100 SER A N 1
ATOM 808 C CA . SER A 1 100 ? 5.741 2.597 5.605 1.00 83.62 100 SER A CA 1
ATOM 809 C C . SER A 1 100 ? 7.029 2.663 6.406 1.00 83.62 100 SER A C 1
ATOM 811 O O . SER A 1 100 ? 7.073 2.273 7.567 1.00 83.62 100 SER A O 1
ATOM 813 N N . ASN A 1 101 ? 8.074 3.223 5.814 1.00 79.69 101 ASN A N 1
ATOM 814 C CA . ASN A 1 101 ? 9.292 3.610 6.524 1.00 79.69 101 ASN A CA 1
ATOM 815 C C . ASN A 1 101 ? 9.677 5.047 6.132 1.00 79.69 101 ASN A C 1
ATOM 817 O O . ASN A 1 101 ? 8.865 5.776 5.557 1.00 79.69 101 ASN A O 1
ATOM 821 N N . MET A 1 102 ? 10.910 5.467 6.427 1.00 77.75 102 MET A N 1
ATOM 822 C CA . MET A 1 102 ? 11.413 6.802 6.067 1.00 77.75 102 MET A CA 1
ATOM 823 C C . MET A 1 102 ? 11.384 7.105 4.557 1.00 77.75 102 MET A C 1
ATOM 825 O O . MET A 1 102 ? 11.391 8.269 4.170 1.00 77.75 102 MET A O 1
ATOM 829 N N . ASN A 1 103 ? 11.308 6.079 3.703 1.00 74.12 103 ASN A N 1
ATOM 830 C CA . ASN A 1 103 ? 11.223 6.206 2.245 1.00 74.12 103 ASN A CA 1
ATOM 831 C C . ASN A 1 103 ? 9.768 6.208 1.722 1.00 74.12 103 ASN A C 1
ATOM 833 O O . ASN A 1 103 ? 9.535 6.193 0.506 1.00 74.12 103 ASN A O 1
ATOM 837 N N . GLY A 1 104 ? 8.789 6.243 2.632 1.00 79.88 104 GLY A N 1
ATOM 838 C CA . GLY A 1 104 ? 7.356 6.225 2.350 1.00 79.88 104 GLY A CA 1
ATOM 839 C C . GLY A 1 104 ? 6.754 4.818 2.363 1.00 79.88 104 GLY A C 1
ATOM 840 O O . GLY A 1 104 ? 7.319 3.887 2.938 1.00 79.88 104 GLY A O 1
ATOM 841 N N . ILE A 1 105 ? 5.586 4.679 1.728 1.00 84.75 105 ILE A N 1
ATOM 842 C CA . ILE A 1 105 ? 4.874 3.401 1.595 1.00 84.75 105 ILE A CA 1
ATOM 843 C C . ILE A 1 105 ? 5.661 2.473 0.671 1.00 84.75 105 ILE A C 1
ATOM 845 O O .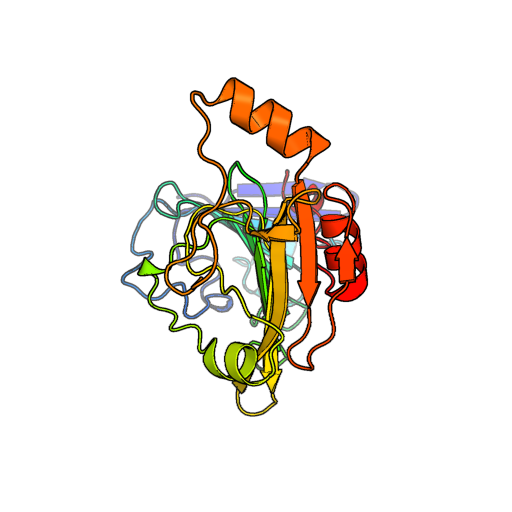 ILE A 1 105 ? 5.991 2.862 -0.459 1.00 84.75 105 ILE A O 1
ATOM 849 N N . PHE A 1 106 ? 5.907 1.249 1.134 1.00 79.69 106 PHE A N 1
ATOM 850 C CA . PHE A 1 106 ? 6.544 0.196 0.340 1.00 79.69 106 PHE A CA 1
ATOM 851 C C . PHE A 1 106 ? 5.663 -1.045 0.151 1.00 79.69 106 PHE A C 1
ATOM 853 O O . PHE A 1 106 ? 5.870 -1.779 -0.812 1.00 79.69 106 PHE A O 1
ATOM 860 N N . ARG A 1 107 ? 4.640 -1.255 0.991 1.00 84.88 107 ARG A N 1
ATOM 861 C CA . ARG A 1 107 ? 3.640 -2.317 0.802 1.00 84.88 107 ARG A CA 1
ATOM 862 C C . ARG A 1 107 ? 2.260 -1.881 1.271 1.00 84.88 107 ARG A C 1
ATOM 864 O O . ARG A 1 107 ? 2.132 -1.179 2.271 1.00 84.88 107 ARG A O 1
ATOM 871 N N . GLU A 1 108 ? 1.234 -2.333 0.568 1.00 89.19 108 GLU A N 1
ATOM 872 C CA . GLU A 1 108 ? -0.162 -2.151 0.941 1.00 89.19 108 GLU A CA 1
ATOM 873 C C . GLU A 1 108 ? -0.974 -3.389 0.576 1.00 89.19 108 GLU A C 1
ATOM 875 O O . GLU A 1 108 ? -0.790 -3.976 -0.486 1.00 89.19 108 GLU A O 1
ATOM 880 N N . GLU A 1 109 ? -1.859 -3.791 1.471 1.00 88.19 109 GLU A N 1
ATOM 881 C CA . GLU A 1 109 ? -2.628 -5.025 1.412 1.00 88.19 109 GLU A CA 1
ATOM 882 C C . GLU A 1 109 ? -4.100 -4.695 1.631 1.00 88.19 109 GLU A C 1
ATOM 884 O O . GLU A 1 109 ? -4.441 -3.854 2.465 1.00 88.19 109 GLU A O 1
ATOM 889 N N . PHE A 1 110 ? -4.967 -5.380 0.899 1.00 93.06 110 PHE A N 1
ATOM 890 C CA . PHE A 1 110 ? -6.415 -5.236 0.965 1.00 93.06 110 PHE A CA 1
ATOM 891 C C . PHE A 1 110 ? -7.021 -6.590 1.288 1.00 93.06 110 PHE A C 1
ATOM 893 O O . PHE A 1 110 ? -6.632 -7.596 0.691 1.00 93.06 110 PHE A O 1
ATOM 900 N N . PHE A 1 111 ? -8.005 -6.617 2.178 1.00 88.19 111 PHE A N 1
ATOM 901 C CA . PHE A 1 111 ? -8.608 -7.852 2.666 1.00 88.19 111 PHE A CA 1
ATOM 902 C C . PHE A 1 111 ? -10.115 -7.855 2.433 1.00 88.19 111 PHE A C 1
ATOM 904 O O . PHE A 1 111 ? -10.763 -6.809 2.441 1.00 88.19 111 PHE A O 1
ATOM 911 N N . ASN A 1 112 ? -10.676 -9.043 2.231 1.00 90.69 112 ASN A N 1
ATOM 912 C CA . ASN A 1 112 ? -12.122 -9.227 2.262 1.00 90.69 112 ASN A CA 1
ATOM 913 C C . ASN A 1 112 ? -12.639 -9.323 3.710 1.00 90.69 112 ASN A C 1
ATOM 915 O O . ASN A 1 112 ? -11.872 -9.350 4.669 1.00 90.69 112 ASN A O 1
ATOM 919 N N . GLU A 1 113 ? -13.956 -9.446 3.865 1.00 90.75 113 GLU A N 1
ATOM 920 C CA . GLU A 1 113 ? -14.635 -9.553 5.168 1.00 90.75 113 GLU A CA 1
ATOM 921 C C . GLU A 1 113 ? -14.216 -10.780 5.996 1.00 90.75 113 GLU A C 1
ATOM 923 O O . GLU A 1 113 ? -14.414 -10.807 7.207 1.00 90.75 113 GLU A O 1
ATOM 928 N N . ARG A 1 114 ? -13.620 -11.797 5.360 1.00 88.88 114 ARG A N 1
ATOM 929 C CA . ARG A 1 114 ? -13.080 -12.995 6.024 1.00 88.88 114 ARG A CA 1
ATOM 930 C C . ARG A 1 114 ? -11.606 -12.841 6.408 1.00 88.88 114 ARG A C 1
ATOM 932 O O . ARG A 1 114 ? -11.011 -13.787 6.911 1.00 88.88 114 ARG A O 1
ATOM 939 N N . GLY A 1 115 ? -11.007 -11.675 6.160 1.00 83.56 115 GLY A N 1
ATOM 940 C CA . GLY A 1 115 ? -9.599 -11.402 6.440 1.00 83.56 115 GLY A CA 1
ATOM 941 C C . GLY A 1 115 ? -8.636 -12.026 5.430 1.00 83.56 115 GLY A C 1
ATOM 942 O O . GLY A 1 115 ? -7.436 -12.078 5.691 1.00 83.56 115 GLY A O 1
ATOM 943 N N . HIS A 1 116 ? -9.123 -12.508 4.281 1.00 84.25 116 HIS A N 1
ATOM 944 C CA . HIS A 1 116 ? -8.249 -13.033 3.231 1.00 84.25 116 HIS A CA 1
ATOM 945 C C . HIS A 1 116 ? -7.753 -11.891 2.335 1.00 84.25 116 HIS A C 1
ATOM 947 O O . HIS A 1 116 ? -8.562 -11.027 1.974 1.00 84.25 116 HIS A O 1
ATOM 953 N N . PRO A 1 117 ? -6.470 -11.892 1.929 1.00 81.44 117 PRO A N 1
ATOM 954 C CA . PRO A 1 117 ? -5.959 -10.946 0.946 1.00 81.44 117 PRO A CA 1
ATOM 955 C C . PRO A 1 117 ? -6.780 -10.988 -0.345 1.00 81.44 117 PRO A C 1
ATOM 957 O O . PRO A 1 117 ? -7.162 -12.053 -0.820 1.00 81.44 117 PRO A O 1
ATOM 960 N N . THR A 1 118 ? -7.044 -9.816 -0.910 1.00 90.06 118 THR A N 1
ATOM 961 C CA . THR A 1 118 ? -7.686 -9.617 -2.223 1.00 90.06 118 THR A CA 1
ATOM 962 C C . THR A 1 118 ? -6.766 -8.871 -3.175 1.00 90.06 118 THR A C 1
ATOM 964 O O . THR A 1 118 ? -6.820 -9.084 -4.386 1.00 90.06 118 THR A O 1
ATOM 967 N N . ARG A 1 119 ? -5.867 -8.043 -2.629 1.00 93.00 119 ARG A N 1
ATOM 968 C CA . ARG A 1 119 ? -4.818 -7.362 -3.378 1.00 93.00 119 ARG A CA 1
ATOM 969 C C . ARG A 1 119 ? -3.614 -7.073 -2.489 1.00 93.00 119 ARG A C 1
ATOM 971 O O . ARG A 1 119 ? -3.788 -6.643 -1.352 1.00 93.00 119 ARG A O 1
ATOM 978 N N . THR A 1 120 ? -2.419 -7.221 -3.046 1.00 87.69 120 THR A N 1
ATOM 979 C CA . THR A 1 120 ? -1.161 -6.747 -2.458 1.00 87.69 120 THR A CA 1
ATOM 980 C C . THR A 1 120 ? -0.468 -5.859 -3.474 1.00 87.69 120 THR A C 1
ATOM 982 O O . THR A 1 120 ? -0.329 -6.220 -4.640 1.00 87.69 120 THR A O 1
ATOM 985 N N . ILE A 1 121 ? -0.027 -4.685 -3.051 1.00 89.06 121 ILE A N 1
ATOM 986 C CA . ILE A 1 121 ? 0.740 -3.762 -3.874 1.00 89.06 121 ILE A CA 1
ATOM 987 C C . ILE A 1 121 ? 2.089 -3.565 -3.190 1.00 89.06 121 ILE A C 1
ATOM 989 O O . ILE A 1 121 ? 2.148 -3.257 -2.004 1.00 89.06 121 ILE A O 1
ATOM 993 N N . ASN A 1 122 ? 3.174 -3.733 -3.935 1.00 83.50 122 ASN A N 1
ATOM 994 C CA . ASN A 1 122 ? 4.526 -3.452 -3.462 1.00 83.50 122 ASN A CA 1
ATOM 995 C C . ASN A 1 122 ? 5.103 -2.292 -4.271 1.00 83.50 122 ASN A C 1
ATOM 997 O O . ASN A 1 122 ? 4.939 -2.242 -5.494 1.00 83.50 122 ASN A O 1
ATOM 1001 N N . ARG A 1 123 ? 5.785 -1.367 -3.595 1.00 80.12 123 ARG A N 1
ATOM 1002 C CA . ARG A 1 123 ? 6.477 -0.223 -4.191 1.00 80.12 123 ARG A CA 1
ATOM 1003 C C . ARG A 1 123 ? 7.931 -0.218 -3.751 1.00 80.12 123 ARG A C 1
ATOM 1005 O O . ARG A 1 123 ? 8.219 -0.125 -2.563 1.00 80.12 123 ARG A O 1
ATOM 1012 N N . GLY A 1 124 ? 8.838 -0.131 -4.715 1.00 71.12 124 GLY A N 1
ATOM 1013 C CA . GLY A 1 124 ? 10.254 0.035 -4.407 1.00 71.12 124 GLY A CA 1
ATOM 1014 C C . GLY A 1 124 ? 10.929 -1.257 -3.947 1.00 71.12 124 GLY A C 1
ATOM 1015 O O . GLY A 1 124 ? 10.571 -2.340 -4.402 1.00 71.12 124 GLY A O 1
ATOM 1016 N N . TYR A 1 125 ? 11.914 -1.093 -3.059 1.00 56.81 125 TYR A N 1
ATOM 1017 C CA . TYR A 1 125 ? 12.695 -2.168 -2.446 1.00 56.81 125 TYR A CA 1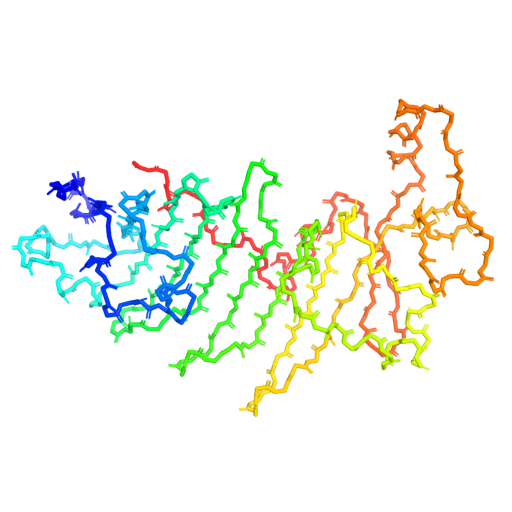
ATOM 1018 C C . TYR A 1 125 ? 11.766 -3.120 -1.689 1.00 56.81 125 TYR A C 1
ATOM 1020 O O . TYR A 1 125 ? 11.192 -2.745 -0.665 1.00 56.81 125 TYR A O 1
ATOM 1028 N N . PHE A 1 126 ? 11.611 -4.334 -2.211 1.00 46.09 126 PHE A N 1
ATOM 1029 C CA . PHE A 1 126 ? 11.008 -5.447 -1.494 1.00 46.09 126 PHE A CA 1
ATOM 1030 C C . PHE A 1 126 ? 12.118 -6.459 -1.239 1.00 46.09 126 PHE A C 1
ATOM 1032 O O . PHE A 1 126 ? 12.728 -6.953 -2.187 1.00 46.09 126 PHE A O 1
ATOM 1039 N N . ASP A 1 127 ? 12.411 -6.709 0.033 1.00 40.94 127 ASP A N 1
ATOM 1040 C CA . ASP A 1 127 ? 13.405 -7.703 0.406 1.00 40.94 127 ASP A CA 1
ATOM 1041 C C . ASP A 1 127 ? 12.837 -9.100 0.125 1.00 40.94 127 ASP A C 1
ATOM 1043 O O . ASP A 1 127 ? 11.850 -9.515 0.739 1.00 40.94 127 ASP A O 1
ATOM 1047 N N . GLN A 1 128 ? 13.410 -9.803 -0.853 1.00 39.44 128 GLN A N 1
ATOM 1048 C CA . GLN A 1 128 ? 12.996 -11.166 -1.199 1.00 39.44 128 GLN A CA 1
ATOM 1049 C C . GLN A 1 128 ? 13.385 -12.187 -0.128 1.00 39.44 128 GLN A C 1
ATOM 1051 O O . GLN A 1 128 ? 12.801 -13.272 -0.100 1.00 39.44 128 GLN A O 1
ATOM 1056 N N . ASP A 1 129 ? 14.279 -11.830 0.800 1.00 33.50 129 ASP A N 1
ATOM 1057 C CA . ASP A 1 129 ? 14.682 -12.694 1.915 1.00 33.50 129 ASP A CA 1
ATOM 1058 C C . ASP A 1 129 ? 13.532 -12.964 2.909 1.00 33.50 129 ASP A C 1
ATOM 1060 O O . ASP A 1 129 ? 13.628 -13.853 3.753 1.00 33.50 129 ASP A O 1
ATOM 1064 N N . ALA A 1 130 ? 12.387 -12.282 2.759 1.00 35.72 130 ALA A N 1
ATOM 1065 C CA . ALA A 1 130 ? 11.131 -12.627 3.428 1.00 35.72 130 ALA A CA 1
ATOM 1066 C C . ALA A 1 130 ? 10.394 -13.845 2.812 1.00 35.72 130 ALA A C 1
ATOM 1068 O O . ALA A 1 130 ? 9.284 -14.167 3.237 1.00 35.72 130 ALA A O 1
ATOM 1069 N N . GLY A 1 131 ? 10.976 -14.529 1.816 1.00 29.48 131 GLY A N 1
ATOM 1070 C CA . GLY A 1 131 ? 10.546 -15.866 1.394 1.00 29.48 131 GLY A CA 1
ATOM 1071 C C . GLY A 1 131 ? 9.267 -15.938 0.552 1.00 29.48 131 GLY A C 1
ATOM 1072 O O . GLY A 1 131 ? 8.604 -16.972 0.567 1.00 29.48 131 GLY A O 1
ATOM 1073 N N . TYR A 1 132 ? 8.903 -14.885 -0.190 1.00 33.56 132 TYR A N 1
ATOM 1074 C CA . TYR A 1 132 ? 7.784 -14.938 -1.146 1.00 33.56 132 TYR A CA 1
ATOM 1075 C C . TYR A 1 132 ? 8.294 -15.345 -2.543 1.00 33.56 132 TYR A C 1
ATOM 1077 O O . TYR A 1 132 ? 8.948 -14.534 -3.204 1.00 33.56 132 TYR A O 1
ATOM 1085 N N . PRO A 1 133 ? 8.037 -16.576 -3.027 1.00 37.75 133 PRO A N 1
ATOM 1086 C CA . PRO A 1 133 ? 8.405 -16.962 -4.384 1.00 37.75 133 PRO A CA 1
ATOM 1087 C C . PRO A 1 133 ? 7.461 -16.286 -5.392 1.00 37.75 133 PRO A C 1
ATOM 1089 O O . PRO A 1 133 ? 6.335 -16.731 -5.593 1.00 37.75 133 PRO A O 1
ATOM 1092 N N . GLU A 1 134 ? 7.908 -15.207 -6.040 1.00 49.16 134 GLU A N 1
ATOM 1093 C CA . GLU A 1 134 ? 7.170 -14.590 -7.152 1.00 49.16 134 GLU A CA 1
ATOM 1094 C C . GLU A 1 134 ? 7.188 -15.528 -8.387 1.00 49.16 134 GLU A C 1
ATOM 1096 O O . GLU A 1 134 ? 8.238 -15.721 -9.008 1.00 49.16 134 GLU A O 1
ATOM 1101 N N . ASP A 1 135 ? 6.046 -16.105 -8.798 1.00 46.66 135 ASP A N 1
ATOM 1102 C CA . ASP A 1 135 ? 5.955 -16.861 -10.064 1.00 46.66 135 ASP A CA 1
ATOM 1103 C C . ASP A 1 135 ? 5.778 -15.921 -11.269 1.00 46.66 135 ASP A C 1
ATOM 1105 O O . ASP A 1 135 ? 4.684 -15.650 -11.771 1.00 46.66 135 ASP A O 1
ATOM 1109 N N . LEU A 1 136 ? 6.908 -15.412 -11.753 1.00 50.78 136 LEU A N 1
ATOM 1110 C CA . LEU A 1 136 ? 6.986 -14.472 -12.873 1.00 50.78 136 LEU A CA 1
ATOM 1111 C C . LEU A 1 136 ? 6.991 -15.185 -14.243 1.00 50.78 136 LEU A C 1
ATOM 1113 O O . LEU A 1 136 ? 7.075 -14.525 -15.284 1.00 50.78 136 LEU A O 1
ATOM 1117 N N . ARG A 1 137 ? 6.883 -16.525 -14.286 1.00 46.41 137 ARG A N 1
ATOM 1118 C CA . ARG A 1 137 ? 7.007 -17.318 -15.527 1.00 46.41 137 ARG A CA 1
ATOM 1119 C C . ARG A 1 137 ? 5.865 -17.076 -16.508 1.00 46.41 137 ARG A C 1
ATOM 1121 O O . ARG A 1 137 ? 6.115 -16.964 -17.708 1.00 46.41 137 ARG A O 1
ATOM 1128 N N . ALA A 1 138 ? 4.633 -16.931 -16.017 1.00 45.88 138 ALA A N 1
ATOM 1129 C CA . ALA A 1 138 ? 3.456 -16.682 -16.859 1.00 45.88 138 ALA A CA 1
ATOM 1130 C C . ALA A 1 138 ? 3.586 -15.389 -17.690 1.00 45.88 138 ALA A C 1
ATOM 1132 O O . ALA A 1 138 ? 3.115 -15.296 -18.821 1.00 45.88 138 ALA A O 1
ATOM 1133 N N . TYR A 1 139 ? 4.298 -14.405 -17.152 1.00 46.12 139 TYR A N 1
ATOM 1134 C CA . TYR A 1 139 ? 4.508 -13.106 -17.772 1.00 46.12 139 TYR A CA 1
ATOM 1135 C C . TYR A 1 139 ? 5.647 -13.071 -18.791 1.00 46.12 139 TYR A C 1
ATOM 1137 O O . TYR A 1 139 ? 5.597 -12.310 -19.764 1.00 46.12 139 TYR A O 1
ATOM 1145 N N . VAL A 1 140 ? 6.683 -13.877 -18.549 1.00 48.38 140 VAL A N 1
ATOM 1146 C CA . VAL A 1 140 ? 7.762 -14.114 -19.511 1.00 48.38 140 VAL A CA 1
ATOM 1147 C C . VAL A 1 140 ? 7.198 -14.847 -20.731 1.00 48.38 140 VAL A C 1
ATOM 1149 O O . VAL A 1 140 ? 7.443 -14.429 -21.862 1.00 48.38 140 VAL A O 1
ATOM 1152 N N . ALA A 1 141 ? 6.358 -15.865 -20.510 1.00 47.81 141 ALA A N 1
ATOM 1153 C CA . ALA A 1 141 ? 5.702 -16.636 -21.570 1.00 47.81 141 ALA A CA 1
ATOM 1154 C C . ALA A 1 141 ? 4.731 -15.799 -22.426 1.00 47.81 141 ALA A C 1
ATOM 1156 O O . ALA A 1 141 ? 4.703 -15.950 -23.644 1.00 47.81 141 ALA A O 1
ATOM 1157 N N . ALA A 1 142 ? 3.984 -14.871 -21.816 1.00 47.53 142 ALA A N 1
ATOM 1158 C CA . ALA A 1 142 ? 3.081 -13.957 -22.524 1.00 47.53 142 ALA A CA 1
ATOM 1159 C C . ALA A 1 142 ? 3.802 -12.804 -23.255 1.00 47.53 142 ALA A C 1
ATOM 1161 O O . ALA A 1 142 ? 3.164 -11.941 -23.857 1.00 47.53 142 ALA A O 1
ATOM 1162 N N . GLY A 1 143 ? 5.136 -12.727 -23.174 1.00 46.72 143 GLY A N 1
ATOM 1163 C CA . GLY A 1 143 ? 5.919 -11.674 -23.817 1.00 46.72 143 GLY A CA 1
ATOM 1164 C C . GLY A 1 143 ? 5.735 -10.283 -23.203 1.00 46.72 143 GLY A C 1
ATOM 1165 O O . GLY A 1 143 ? 6.285 -9.325 -23.748 1.00 46.72 143 GLY A O 1
ATOM 1166 N N . VAL A 1 144 ? 5.026 -10.157 -22.072 1.00 44.78 144 VAL A N 1
ATOM 1167 C CA . VAL A 1 144 ? 4.876 -8.923 -21.271 1.00 44.78 144 VAL A CA 1
ATOM 1168 C C . VAL A 1 144 ? 6.200 -8.551 -20.643 1.00 44.78 144 VAL A C 1
ATOM 1170 O O . VAL A 1 144 ? 6.667 -7.418 -20.794 1.00 44.78 144 VAL A O 1
ATOM 1173 N N . LEU A 1 145 ? 6.832 -9.535 -20.008 1.00 50.28 145 LEU A N 1
ATOM 1174 C CA . LEU A 1 145 ? 8.123 -9.418 -19.358 1.00 50.28 145 LEU A CA 1
ATOM 1175 C C . LEU A 1 145 ? 9.175 -10.065 -20.258 1.00 50.28 145 LEU A C 1
ATOM 1177 O O . LEU A 1 145 ? 9.519 -11.226 -20.103 1.00 50.28 145 LEU A O 1
ATOM 1181 N N . LYS A 1 146 ? 9.747 -9.292 -21.191 1.00 43.19 146 LYS A N 1
ATOM 1182 C CA . LYS A 1 146 ? 11.096 -9.626 -21.698 1.00 43.19 146 LYS A CA 1
ATOM 1183 C C . LYS A 1 146 ? 12.176 -9.341 -20.644 1.00 43.19 146 LYS A C 1
ATOM 1185 O O . LYS A 1 146 ? 13.340 -9.651 -20.847 1.00 43.19 146 LYS A O 1
ATOM 1190 N N . VAL A 1 147 ? 11.779 -8.710 -19.541 1.00 40.69 147 VAL A N 1
ATOM 1191 C CA . VAL A 1 147 ? 12.622 -8.230 -18.460 1.00 40.69 147 VAL A CA 1
ATOM 1192 C C . VAL A 1 147 ? 11.804 -8.352 -17.194 1.00 40.69 147 VAL A C 1
ATOM 1194 O O . VAL A 1 147 ? 10.785 -7.677 -17.054 1.00 40.69 147 VAL A O 1
ATOM 1197 N N . THR A 1 148 ? 12.234 -9.209 -16.287 1.00 39.62 148 THR A N 1
ATOM 1198 C CA . THR A 1 148 ? 11.634 -9.289 -14.966 1.00 39.62 148 THR A CA 1
ATOM 1199 C C . THR A 1 148 ? 12.625 -8.706 -13.967 1.00 39.62 148 THR A C 1
ATOM 1201 O O . THR A 1 148 ? 13.699 -9.282 -13.774 1.00 39.62 148 THR A O 1
ATOM 1204 N N . PRO A 1 149 ? 12.311 -7.566 -13.329 1.00 45.19 149 PRO A N 1
ATOM 1205 C CA . PRO A 1 149 ? 13.050 -7.103 -12.169 1.00 45.19 149 PRO A CA 1
ATOM 1206 C C . PRO A 1 149 ? 12.777 -8.033 -10.997 1.00 45.19 149 PRO A C 1
ATOM 1208 O O . PRO A 1 149 ? 11.689 -7.983 -10.429 1.00 45.19 149 PRO A O 1
ATOM 1211 N N . ILE A 1 150 ? 13.773 -8.860 -10.681 1.00 39.06 150 ILE A N 1
ATOM 1212 C CA . ILE A 1 150 ? 13.903 -9.585 -9.407 1.00 39.06 150 ILE A CA 1
ATOM 1213 C C . ILE A 1 150 ? 14.864 -8.815 -8.472 1.00 39.06 150 ILE A C 1
ATOM 1215 O O . ILE A 1 150 ? 14.996 -9.155 -7.307 1.00 39.06 150 ILE A O 1
ATOM 1219 N N . SER A 1 151 ? 15.544 -7.758 -8.948 1.00 39.38 151 SER A N 1
ATOM 1220 C CA . SER A 1 151 ? 16.476 -7.016 -8.096 1.00 39.38 151 SER A CA 1
ATOM 1221 C C . SER A 1 151 ? 15.767 -6.034 -7.159 1.00 39.38 151 SER A C 1
ATOM 1223 O O . SER A 1 151 ? 14.975 -5.177 -7.564 1.00 39.38 151 SER A O 1
ATOM 1225 N N . ASP A 1 152 ? 16.158 -6.174 -5.899 1.00 40.19 152 ASP A N 1
ATOM 1226 C CA . ASP A 1 152 ? 15.936 -5.377 -4.696 1.00 40.19 152 ASP A CA 1
ATOM 1227 C C . ASP A 1 152 ? 15.921 -3.840 -4.865 1.00 40.19 152 ASP A C 1
ATOM 1229 O O . ASP A 1 152 ? 15.351 -3.142 -4.041 1.00 40.19 152 ASP A O 1
ATOM 1233 N N . ARG A 1 153 ? 16.503 -3.244 -5.911 1.00 45.12 153 ARG A N 1
ATOM 1234 C CA . ARG A 1 153 ? 16.893 -1.813 -5.890 1.00 45.12 153 ARG A CA 1
ATOM 1235 C C . ARG A 1 153 ? 16.055 -0.815 -6.698 1.00 45.12 153 ARG A C 1
ATOM 1237 O O . ARG A 1 153 ? 16.511 0.319 -6.866 1.00 45.12 153 ARG A O 1
ATOM 1244 N N . HIS A 1 154 ? 14.852 -1.151 -7.176 1.00 57.84 154 HIS A N 1
ATOM 1245 C CA . HIS A 1 154 ? 14.126 -0.272 -8.121 1.00 57.84 154 HIS A CA 1
ATOM 1246 C C . HIS A 1 154 ? 12.775 0.258 -7.648 1.00 57.84 154 HIS A C 1
ATOM 1248 O O . HIS A 1 154 ? 11.963 -0.465 -7.083 1.00 57.84 154 HIS A O 1
ATOM 1254 N N . PHE A 1 155 ? 12.485 1.524 -7.984 1.00 60.44 155 PHE A N 1
ATOM 1255 C CA . PHE A 1 155 ? 11.217 2.211 -7.705 1.00 60.44 155 PHE A CA 1
ATOM 1256 C C . PHE A 1 155 ? 10.109 1.768 -8.681 1.00 60.44 155 PHE A C 1
ATOM 1258 O O . PHE A 1 155 ? 9.530 2.586 -9.400 1.00 60.44 155 PHE A O 1
ATOM 1265 N N . GLY A 1 156 ? 9.851 0.465 -8.770 1.00 75.50 156 GLY A N 1
ATOM 1266 C CA . GLY A 1 156 ? 8.737 -0.112 -9.522 1.00 75.50 156 GLY A CA 1
ATOM 1267 C C . GLY A 1 156 ? 7.512 -0.358 -8.642 1.00 75.50 156 GLY A C 1
ATOM 1268 O O . GLY A 1 156 ? 7.577 -0.216 -7.423 1.00 75.50 156 GLY A O 1
ATOM 1269 N N . PHE A 1 157 ? 6.410 -0.751 -9.279 1.00 81.81 157 PHE A N 1
ATOM 1270 C CA . PHE A 1 157 ? 5.236 -1.295 -8.599 1.00 81.81 157 PHE A CA 1
ATOM 1271 C C . PHE A 1 157 ? 5.030 -2.754 -9.007 1.00 81.81 157 PHE A C 1
ATOM 1273 O O . PHE A 1 157 ? 5.277 -3.132 -10.160 1.00 81.81 157 PHE A O 1
ATOM 1280 N N . ARG A 1 158 ? 4.564 -3.564 -8.063 1.00 82.19 158 ARG A N 1
ATOM 1281 C CA . ARG A 1 158 ? 3.957 -4.875 -8.309 1.00 82.19 158 ARG A CA 1
ATOM 1282 C C . ARG A 1 158 ? 2.555 -4.843 -7.743 1.00 82.19 158 ARG A C 1
ATOM 1284 O O . ARG A 1 158 ? 2.382 -4.381 -6.620 1.00 82.19 158 ARG A O 1
ATOM 1291 N N . VAL A 1 159 ? 1.580 -5.308 -8.510 1.00 87.44 159 VAL A N 1
ATOM 1292 C CA . VAL A 1 159 ? 0.214 -5.514 -8.024 1.00 87.44 159 VAL A CA 1
ATOM 1293 C C . VAL A 1 159 ? -0.102 -6.984 -8.153 1.00 87.44 159 VAL A C 1
ATOM 1295 O O . VAL A 1 159 ? -0.052 -7.511 -9.259 1.00 87.44 159 VAL A O 1
ATOM 1298 N N . TYR A 1 160 ? -0.470 -7.605 -7.048 1.00 83.19 160 TYR A N 1
ATOM 1299 C CA . TYR A 1 160 ? -0.992 -8.956 -6.960 1.00 83.19 160 TYR A CA 1
ATOM 1300 C C . TYR A 1 160 ? -2.468 -8.877 -6.603 1.00 83.19 160 TYR A C 1
ATOM 1302 O O . TYR A 1 160 ? -2.844 -8.101 -5.730 1.00 83.19 160 TYR A O 1
ATOM 1310 N N . GLU A 1 161 ? -3.300 -9.660 -7.272 1.00 88.19 161 GLU A N 1
ATOM 1311 C CA . GLU A 1 161 ? -4.712 -9.847 -6.952 1.00 88.19 161 GLU A CA 1
ATOM 1312 C C . GLU A 1 161 ? -4.944 -11.309 -6.585 1.00 88.19 161 GLU A C 1
ATOM 1314 O O . GLU A 1 161 ? -4.289 -12.194 -7.130 1.00 88.19 161 GLU A O 1
ATOM 1319 N N . TYR A 1 162 ? -5.869 -11.564 -5.667 1.00 83.56 162 TYR A N 1
ATOM 1320 C CA . TYR A 1 162 ? -6.173 -12.912 -5.196 1.00 83.56 162 TYR A CA 1
ATOM 1321 C C . TYR A 1 162 ? -7.614 -13.255 -5.546 1.00 83.56 162 TYR A C 1
ATOM 1323 O O . TYR A 1 162 ? -8.522 -12.439 -5.361 1.00 83.56 162 TYR A O 1
ATOM 1331 N N . ASP A 1 163 ? -7.829 -14.460 -6.066 1.00 84.94 163 ASP A N 1
ATOM 1332 C CA . ASP A 1 163 ? -9.180 -14.958 -6.306 1.00 84.94 163 ASP A CA 1
ATOM 1333 C C . ASP A 1 163 ? -9.859 -15.435 -5.007 1.00 84.94 163 ASP A C 1
ATOM 1335 O O . ASP A 1 163 ? -9.273 -15.444 -3.923 1.00 84.94 163 ASP A O 1
ATOM 1339 N N . ALA A 1 164 ? -11.120 -15.863 -5.107 1.00 86.19 164 ALA A N 1
ATOM 1340 C CA . ALA A 1 164 ? -11.890 -16.339 -3.956 1.00 86.19 164 ALA A CA 1
ATOM 1341 C C . ALA A 1 164 ? -11.288 -17.585 -3.270 1.00 86.19 164 ALA A C 1
ATOM 1343 O O . ALA A 1 164 ? -11.602 -17.844 -2.108 1.00 86.19 164 ALA A O 1
ATOM 1344 N N . SER A 1 165 ? -10.433 -18.346 -3.966 1.00 84.50 165 SER A N 1
ATOM 1345 C CA . SER A 1 165 ? -9.700 -19.492 -3.411 1.00 84.50 165 SER A CA 1
ATOM 1346 C C . SER A 1 165 ? -8.380 -19.097 -2.739 1.00 84.50 165 SER A C 1
ATOM 1348 O O . SER A 1 165 ? -7.697 -19.958 -2.191 1.00 84.50 165 SER A O 1
ATOM 1350 N N . GLY A 1 166 ? -8.027 -17.807 -2.760 1.00 74.12 166 GLY A N 1
ATOM 1351 C CA . GLY A 1 166 ? -6.756 -17.291 -2.257 1.00 74.12 166 GLY A CA 1
ATOM 1352 C C . GLY A 1 166 ? -5.601 -17.468 -3.240 1.00 74.12 166 GLY A C 1
ATOM 1353 O O . GLY A 1 166 ? -4.445 -17.296 -2.857 1.00 74.12 166 GLY A O 1
ATOM 1354 N N . ARG A 1 167 ? -5.878 -17.818 -4.502 1.00 76.88 167 ARG A N 1
ATOM 1355 C CA . ARG A 1 167 ? -4.830 -17.983 -5.508 1.00 76.88 167 ARG A CA 1
ATOM 1356 C C . ARG A 1 167 ? -4.342 -16.619 -5.959 1.00 76.88 167 ARG A C 1
ATOM 1358 O O . ARG A 1 167 ? -5.124 -15.815 -6.465 1.00 76.88 167 ARG A O 1
ATOM 1365 N N . GLU A 1 168 ? -3.048 -16.391 -5.800 1.00 76.94 168 GLU A N 1
ATOM 1366 C CA . GLU A 1 168 ? -2.391 -15.175 -6.253 1.00 76.94 168 GLU A CA 1
ATOM 1367 C C . GLU A 1 168 ? -2.291 -15.128 -7.780 1.00 76.94 168 GLU A C 1
ATOM 1369 O O . GLU A 1 168 ? -1.959 -16.110 -8.450 1.00 76.94 168 GLU A O 1
ATOM 1374 N N . ARG A 1 169 ? -2.535 -13.944 -8.330 1.00 78.81 169 ARG A N 1
ATOM 1375 C CA . ARG A 1 169 ? -2.238 -13.582 -9.705 1.00 78.81 169 ARG A CA 1
ATOM 1376 C C . ARG A 1 169 ? -1.571 -12.219 -9.693 1.00 78.81 169 ARG A C 1
ATOM 1378 O O . ARG A 1 169 ? -2.190 -11.226 -9.320 1.00 78.81 169 ARG A O 1
ATOM 1385 N N . LEU A 1 170 ? -0.336 -12.129 -10.173 1.00 76.50 170 LEU A N 1
ATOM 1386 C CA . LEU A 1 170 ? 0.226 -10.825 -10.514 1.00 76.50 170 LEU A CA 1
ATOM 1387 C C . LEU A 1 170 ? -0.725 -10.174 -11.539 1.00 76.50 170 LEU A C 1
ATOM 1389 O O . LEU A 1 170 ? -1.193 -10.845 -12.463 1.00 76.50 170 LEU A O 1
ATOM 1393 N N . ALA A 1 171 ? -1.041 -8.895 -11.384 1.00 84.31 171 ALA A N 1
ATOM 1394 C CA . ALA A 1 171 ? -1.971 -8.128 -12.216 1.00 84.31 171 ALA A CA 1
ATOM 1395 C C . ALA A 1 171 ? -1.287 -6.963 -12.945 1.00 84.31 171 ALA A C 1
ATOM 1397 O O . ALA A 1 171 ? -1.737 -6.555 -14.016 1.00 84.31 171 ALA A O 1
ATOM 1398 N N . LEU A 1 172 ? -0.194 -6.437 -12.386 1.00 85.25 172 LEU A N 1
ATOM 1399 C CA . LEU A 1 172 ? 0.573 -5.355 -12.990 1.00 85.25 172 LEU A CA 1
ATOM 1400 C C . LEU A 1 172 ? 2.037 -5.409 -12.562 1.00 85.25 172 LEU A C 1
ATOM 1402 O O . LEU A 1 172 ? 2.353 -5.535 -11.376 1.00 85.25 172 LEU A O 1
ATOM 1406 N N . VAL A 1 173 ? 2.922 -5.187 -13.528 1.00 80.06 173 VAL A N 1
ATOM 1407 C CA . VAL A 1 173 ? 4.341 -4.925 -13.294 1.00 80.06 173 VAL A CA 1
ATOM 1408 C C . VAL A 1 173 ? 4.684 -3.553 -13.839 1.00 80.06 173 VAL A C 1
ATOM 1410 O O . VAL A 1 173 ? 4.420 -3.278 -15.006 1.00 80.06 173 VAL A O 1
ATOM 1413 N N . CYS A 1 174 ? 5.319 -2.718 -13.020 1.00 80.94 174 CYS A N 1
ATOM 1414 C CA . CYS A 1 174 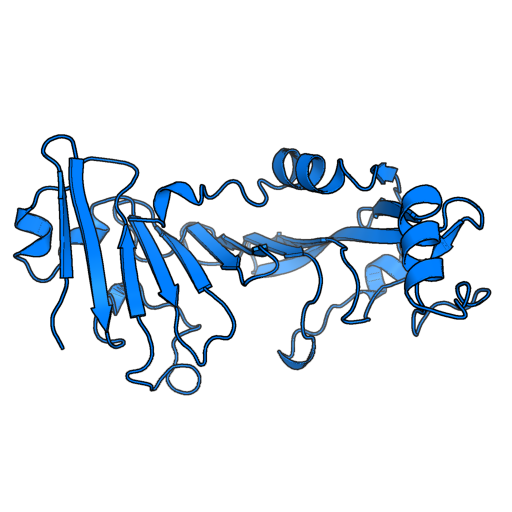? 5.967 -1.490 -13.463 1.00 80.94 174 CYS A CA 1
ATOM 1415 C C . CYS A 1 174 ? 7.477 -1.556 -13.229 1.00 80.94 174 CYS A C 1
ATOM 1417 O O . CYS A 1 174 ? 7.935 -2.005 -12.173 1.00 80.94 174 CYS A O 1
ATOM 1419 N N . TRP A 1 175 ? 8.256 -1.083 -14.196 1.00 76.81 175 TRP A N 1
ATOM 1420 C CA . TRP A 1 175 ? 9.716 -1.083 -14.153 1.00 76.81 175 TRP A CA 1
ATOM 1421 C C . TRP A 1 175 ? 10.301 0.192 -14.757 1.00 76.81 175 TRP A C 1
ATOM 1423 O O . TRP A 1 175 ? 9.640 0.918 -15.499 1.00 76.81 175 TRP A O 1
ATOM 1433 N N . GLU A 1 176 ? 11.552 0.470 -14.407 1.00 80.06 176 GLU A N 1
ATOM 1434 C CA . GLU A 1 176 ? 12.340 1.560 -14.980 1.00 80.06 176 GLU A CA 1
ATOM 1435 C C . GLU A 1 176 ? 12.960 1.120 -16.299 1.00 80.06 176 GLU A C 1
ATOM 1437 O O . GLU A 1 176 ? 13.562 0.046 -16.390 1.00 80.06 176 GLU A O 1
ATOM 1442 N N . TYR A 1 177 ? 12.843 1.964 -17.315 1.00 78.00 177 TYR A N 1
ATOM 1443 C CA . TYR A 1 177 ? 13.477 1.726 -18.600 1.00 78.00 177 TYR A CA 1
ATOM 1444 C C . TYR A 1 177 ? 14.103 3.011 -19.133 1.00 78.00 177 TYR A C 1
ATOM 1446 O O . TYR A 1 177 ? 13.618 4.117 -18.877 1.00 78.00 177 TYR A O 1
ATOM 1454 N N . ASP A 1 178 ? 15.194 2.823 -19.859 1.00 82.62 178 ASP A N 1
ATOM 1455 C CA . ASP A 1 178 ? 15.870 3.834 -20.644 1.00 82.62 178 ASP A CA 1
ATOM 1456 C C . ASP A 1 178 ? 14.999 4.209 -21.848 1.00 82.62 178 ASP A C 1
ATOM 1458 O O . ASP A 1 178 ? 14.659 3.354 -22.671 1.00 82.62 178 ASP A O 1
ATOM 1462 N N . THR A 1 179 ? 14.597 5.473 -21.937 1.00 81.06 179 THR A N 1
ATOM 1463 C CA . THR A 1 179 ? 13.716 5.958 -23.002 1.00 81.06 179 THR A CA 1
ATOM 1464 C C . THR A 1 179 ? 14.410 6.086 -24.350 1.00 81.06 179 THR A C 1
ATOM 1466 O O . THR A 1 179 ? 13.723 6.045 -25.368 1.00 81.06 179 THR A O 1
ATOM 1469 N N . GLU A 1 180 ? 15.732 6.224 -24.367 1.00 81.00 180 GLU A N 1
ATOM 1470 C CA . GLU A 1 180 ? 16.537 6.399 -25.573 1.00 81.00 180 GLU A CA 1
ATOM 1471 C C . GLU A 1 180 ? 16.894 5.044 -26.179 1.00 81.00 180 GLU A C 1
ATOM 1473 O O . GLU A 1 180 ? 16.618 4.791 -27.350 1.00 81.00 180 GLU A O 1
ATOM 1478 N N . GLU A 1 181 ? 17.419 4.134 -25.362 1.00 78.19 181 GLU A N 1
ATOM 1479 C CA . GLU A 1 181 ? 17.818 2.804 -25.830 1.00 78.19 181 GLU A CA 1
ATOM 1480 C C . GLU A 1 181 ? 16.665 1.792 -25.815 1.00 78.19 181 GLU A C 1
ATOM 1482 O O . GLU A 1 181 ? 16.795 0.685 -26.339 1.00 78.19 181 GLU A O 1
ATOM 1487 N N . ASN A 1 182 ? 15.525 2.149 -25.212 1.00 77.06 182 ASN A N 1
ATOM 1488 C CA . ASN A 1 182 ? 14.374 1.267 -25.001 1.00 77.06 182 ASN A CA 1
ATOM 1489 C C . ASN A 1 182 ? 14.743 -0.037 -24.263 1.00 77.06 182 ASN A C 1
ATOM 1491 O O . ASN A 1 182 ? 14.131 -1.094 -24.457 1.00 77.06 182 ASN A O 1
ATOM 1495 N N . LYS A 1 183 ? 15.753 0.054 -23.399 1.00 74.56 183 LYS A N 1
ATOM 1496 C CA . LYS A 1 183 ? 16.306 -1.040 -22.604 1.00 74.56 183 LYS A CA 1
ATOM 1497 C C . LYS A 1 183 ? 15.958 -0.859 -21.134 1.00 74.56 183 LYS A C 1
ATOM 1499 O O . LYS A 1 183 ? 15.534 0.216 -20.716 1.00 74.56 183 LYS A O 1
ATOM 1504 N N . PRO A 1 184 ? 16.107 -1.900 -20.315 1.00 72.62 184 PRO A N 1
ATOM 1505 C CA . PRO A 1 184 ? 15.945 -1.740 -18.885 1.00 72.62 184 PRO A CA 1
ATOM 1506 C C . PRO A 1 184 ? 17.016 -0.790 -18.323 1.00 72.62 184 PRO A C 1
ATOM 1508 O O . PRO A 1 184 ? 18.150 -0.814 -18.788 1.00 72.62 184 PRO A O 1
ATOM 1511 N N . PHE A 1 185 ? 16.681 0.052 -17.341 1.00 74.62 185 PHE A N 1
ATOM 1512 C CA . PHE A 1 185 ? 17.649 1.032 -16.816 1.00 74.62 185 PHE A CA 1
ATOM 1513 C C . PHE A 1 185 ? 18.760 0.393 -15.962 1.00 74.62 185 PHE A C 1
ATOM 1515 O O . PHE A 1 185 ? 19.849 0.945 -15.843 1.00 74.62 185 PHE A O 1
ATOM 1522 N N . MET A 1 186 ? 18.496 -0.766 -15.354 1.00 66.75 186 MET A N 1
ATOM 1523 C CA . MET A 1 186 ? 19.399 -1.438 -14.413 1.00 66.75 186 MET A CA 1
ATOM 1524 C C . MET A 1 186 ? 19.445 -2.949 -14.667 1.00 66.75 186 MET A C 1
ATOM 1526 O O . MET A 1 186 ? 18.527 -3.459 -15.308 1.00 66.75 186 MET A O 1
ATOM 1530 N N . PRO A 1 187 ? 20.543 -3.652 -14.319 1.00 60.59 187 PRO A N 1
ATOM 1531 C CA . PRO A 1 187 ? 20.758 -5.030 -14.766 1.00 60.59 187 PRO A CA 1
ATOM 1532 C C . PRO A 1 187 ? 19.689 -5.996 -14.255 1.00 60.59 187 PRO A C 1
ATOM 1534 O O . PRO A 1 187 ? 19.220 -5.870 -13.124 1.00 60.59 187 PRO A O 1
ATOM 1537 N N . PHE A 1 188 ? 19.349 -6.994 -15.075 1.00 60.56 188 PHE A N 1
ATOM 1538 C CA . PHE A 1 188 ? 18.353 -8.013 -14.747 1.00 60.56 188 PHE A CA 1
ATOM 1539 C C . PHE A 1 188 ? 18.910 -9.417 -14.992 1.00 60.56 188 PHE A C 1
ATOM 1541 O O . PHE A 1 188 ? 19.422 -9.654 -16.086 1.00 60.56 188 PHE A O 1
ATOM 1548 N N . PRO A 1 189 ? 18.770 -10.372 -14.046 1.00 50.84 189 PRO A N 1
ATOM 1549 C CA . PRO A 1 189 ? 19.406 -11.689 -14.183 1.00 50.84 189 PRO A CA 1
ATOM 1550 C C . PRO A 1 189 ? 18.907 -12.522 -15.380 1.00 50.84 189 PRO A C 1
ATOM 1552 O O . PRO A 1 189 ? 19.540 -13.495 -15.759 1.00 50.84 189 PRO A O 1
ATOM 1555 N N . TRP A 1 190 ? 17.775 -12.137 -15.976 1.00 51.78 190 TRP A N 1
ATOM 1556 C CA . TRP A 1 190 ? 17.058 -12.873 -17.024 1.00 51.78 190 TRP A CA 1
ATOM 1557 C C . TRP A 1 190 ? 16.981 -12.057 -18.326 1.00 51.78 190 TRP A C 1
ATOM 1559 O O . TRP A 1 190 ? 16.280 -12.435 -19.264 1.00 51.78 190 TRP A O 1
ATOM 1569 N N . TRP A 1 191 ? 17.636 -10.888 -18.366 1.00 59.28 191 TRP A N 1
ATOM 1570 C CA . TRP A 1 191 ? 17.716 -10.052 -19.559 1.00 59.28 191 TRP A CA 1
ATOM 1571 C C . TRP A 1 191 ? 18.848 -10.544 -20.452 1.00 59.28 191 TRP A C 1
ATOM 1573 O O . TRP A 1 191 ? 20.023 -10.403 -20.125 1.00 59.28 191 TRP A O 1
ATOM 1583 N N . ASN A 1 192 ? 18.463 -11.078 -21.607 1.00 60.38 192 ASN A N 1
ATOM 1584 C CA . ASN A 1 192 ? 19.391 -11.644 -22.585 1.00 60.38 192 ASN A CA 1
ATOM 1585 C C . ASN A 1 192 ? 19.820 -10.626 -23.662 1.00 60.38 192 ASN A C 1
ATOM 1587 O O . ASN A 1 192 ? 20.447 -11.008 -24.646 1.00 60.38 192 ASN A O 1
ATOM 1591 N N . GLY A 1 193 ? 19.429 -9.353 -23.523 1.00 67.69 193 GLY A N 1
ATOM 1592 C CA . GLY A 1 193 ? 19.859 -8.265 -24.405 1.00 67.69 193 GLY A CA 1
ATOM 1593 C C . GLY A 1 193 ? 21.123 -7.568 -23.898 1.00 67.69 193 GLY A C 1
ATOM 1594 O O . GLY A 1 193 ? 21.706 -7.957 -22.887 1.00 67.69 193 GLY A O 1
ATOM 1595 N N . GLU A 1 194 ? 21.526 -6.491 -24.576 1.00 70.44 194 GLU A N 1
ATOM 1596 C CA . GLU A 1 194 ? 22.644 -5.659 -24.117 1.00 70.44 194 GLU A CA 1
ATOM 1597 C C . GLU A 1 194 ? 22.385 -5.129 -22.707 1.00 70.44 194 GLU A C 1
ATOM 1599 O O . GLU A 1 194 ? 21.298 -4.619 -22.413 1.00 70.44 194 GLU A O 1
ATOM 1604 N N . GLN A 1 195 ? 23.381 -5.281 -21.835 1.00 71.94 195 GLN A N 1
ATOM 1605 C CA . GLN A 1 195 ? 23.272 -4.844 -20.453 1.00 71.94 195 GLN A CA 1
ATOM 1606 C C . GLN A 1 195 ? 23.077 -3.322 -20.378 1.00 71.94 195 GLN A C 1
ATOM 1608 O O . GLN A 1 195 ? 23.561 -2.593 -21.246 1.00 71.94 195 GLN A O 1
ATOM 1613 N N . PRO A 1 196 ? 22.379 -2.830 -19.345 1.00 73.44 196 PRO A N 1
ATOM 1614 C CA . PRO A 1 196 ? 22.145 -1.404 -19.167 1.00 73.44 196 PRO A CA 1
ATOM 1615 C C . PRO A 1 196 ? 23.438 -0.610 -19.043 1.00 73.44 196 PRO A C 1
ATOM 1617 O O . PRO A 1 196 ? 24.456 -1.112 -18.556 1.00 73.44 196 PRO A O 1
ATOM 1620 N N . LYS A 1 197 ? 23.357 0.664 -19.428 1.00 74.62 197 LYS A N 1
ATOM 1621 C CA . LYS A 1 197 ? 24.461 1.614 -19.337 1.00 74.62 197 LYS A CA 1
ATOM 1622 C C . LYS A 1 197 ? 25.052 1.640 -17.926 1.00 74.62 197 LYS A C 1
ATOM 1624 O O . LYS A 1 197 ? 24.348 1.850 -16.937 1.00 74.62 197 LYS A O 1
ATOM 1629 N N . GLN A 1 198 ? 26.369 1.471 -17.842 1.00 81.06 198 GLN A N 1
ATOM 1630 C CA . GLN A 1 198 ? 27.111 1.722 -16.612 1.00 81.06 198 GLN A CA 1
ATOM 1631 C C . GLN A 1 198 ? 27.488 3.202 -16.523 1.00 81.06 198 GLN A C 1
ATOM 1633 O O . GLN A 1 198 ? 27.798 3.837 -17.528 1.00 81.06 198 GLN A O 1
ATOM 1638 N N . PHE A 1 199 ? 27.456 3.748 -15.310 1.00 82.62 199 PHE A N 1
ATOM 1639 C CA . PHE A 1 199 ? 27.771 5.151 -15.042 1.00 82.62 199 PHE A CA 1
ATOM 1640 C C . PHE A 1 199 ? 29.067 5.234 -14.252 1.00 82.62 199 PHE A C 1
ATOM 1642 O O . PHE A 1 199 ? 29.241 4.487 -13.286 1.00 82.62 199 PHE A O 1
ATOM 1649 N N . ALA A 1 200 ? 29.945 6.168 -14.615 1.00 83.81 200 ALA A N 1
ATOM 1650 C CA . ALA A 1 200 ? 31.237 6.317 -13.952 1.00 83.81 200 ALA A CA 1
ATOM 1651 C C . ALA A 1 200 ? 31.081 6.778 -12.494 1.00 83.81 200 ALA A C 1
ATOM 1653 O O . ALA A 1 200 ? 31.927 6.495 -11.648 1.00 83.81 200 ALA A O 1
ATOM 1654 N N . ASN A 1 201 ? 29.995 7.494 -12.179 1.00 84.56 201 ASN A N 1
ATOM 1655 C CA . ASN A 1 201 ? 29.695 7.946 -10.824 1.00 84.56 201 ASN A CA 1
ATOM 1656 C C . ASN A 1 201 ? 28.186 8.135 -10.563 1.00 84.56 201 ASN A C 1
ATOM 1658 O O . ASN A 1 201 ? 27.341 8.115 -11.462 1.00 84.56 201 ASN A O 1
ATOM 1662 N N . ARG A 1 202 ? 27.836 8.349 -9.285 1.00 82.19 202 ARG A N 1
ATOM 1663 C CA . ARG A 1 202 ? 26.447 8.546 -8.832 1.00 82.19 202 ARG A CA 1
ATOM 1664 C C . ARG A 1 202 ? 25.788 9.786 -9.444 1.00 82.19 202 ARG A C 1
ATOM 1666 O O . ARG A 1 202 ? 24.589 9.742 -9.708 1.00 82.19 202 ARG A O 1
ATOM 1673 N N . GLN A 1 203 ? 26.524 10.882 -9.618 1.00 87.50 203 GLN A N 1
ATOM 1674 C CA . GLN A 1 203 ? 25.965 12.147 -10.100 1.00 87.50 203 GLN A CA 1
ATOM 1675 C C . GLN A 1 203 ? 25.549 12.038 -11.568 1.00 87.50 203 GLN A C 1
ATOM 1677 O O . GLN A 1 203 ? 24.439 12.438 -11.912 1.00 87.50 203 GLN A O 1
ATOM 1682 N N . GLU A 1 204 ? 26.388 11.415 -12.393 1.00 86.38 204 GLU A N 1
ATOM 1683 C CA . GLU A 1 204 ? 26.083 11.092 -13.786 1.00 86.38 204 GLU A CA 1
ATOM 1684 C C . GLU A 1 204 ? 24.823 10.224 -13.881 1.00 86.38 204 GLU A C 1
ATOM 1686 O O . GLU A 1 204 ? 23.885 10.574 -14.594 1.00 86.38 204 GLU A O 1
ATOM 1691 N N . ARG A 1 205 ? 24.739 9.158 -13.072 1.00 84.25 205 ARG A N 1
ATOM 1692 C CA . ARG A 1 205 ? 23.550 8.296 -13.009 1.00 84.25 205 ARG A CA 1
ATOM 1693 C C . ARG A 1 205 ? 22.286 9.066 -12.628 1.00 84.25 205 ARG A C 1
ATOM 1695 O O . ARG A 1 205 ? 21.230 8.821 -13.198 1.00 84.25 205 ARG A O 1
ATOM 1702 N N . VAL A 1 206 ? 22.368 9.979 -11.656 1.00 82.56 206 VAL A N 1
ATOM 1703 C CA . VAL A 1 206 ? 21.216 10.791 -11.223 1.00 82.56 206 VAL A CA 1
ATOM 1704 C C . VAL A 1 206 ? 20.766 11.746 -12.326 1.00 82.56 206 VAL A C 1
ATOM 1706 O O . VAL A 1 206 ? 19.563 11.875 -12.545 1.00 82.56 206 VAL A O 1
ATOM 1709 N N . GLN A 1 207 ? 21.698 12.401 -13.022 1.00 85.19 207 GLN A N 1
ATOM 1710 C CA . GLN A 1 207 ? 21.356 13.268 -14.153 1.00 85.19 207 GLN A CA 1
ATOM 1711 C C . GLN A 1 207 ? 20.723 12.455 -15.282 1.00 85.19 207 GLN A C 1
ATOM 1713 O O . GLN A 1 207 ? 19.650 12.806 -15.761 1.00 85.19 207 GLN A O 1
ATOM 1718 N N . TYR A 1 208 ? 21.322 11.319 -15.634 1.00 84.81 208 TYR A N 1
ATOM 1719 C CA . TYR A 1 208 ? 20.775 10.430 -16.650 1.00 84.81 208 TYR A CA 1
ATOM 1720 C C . TYR A 1 208 ? 19.368 9.946 -16.290 1.00 84.81 208 TYR A C 1
ATOM 1722 O O . TYR A 1 208 ? 18.446 10.085 -17.088 1.00 84.81 208 TYR A O 1
ATOM 1730 N N . TYR A 1 209 ? 19.168 9.471 -15.058 1.00 80.62 209 TYR A N 1
ATOM 1731 C CA . TYR A 1 209 ? 17.866 9.023 -14.566 1.00 80.62 209 TYR A CA 1
ATOM 1732 C C . TYR A 1 209 ? 16.781 10.097 -14.711 1.00 80.62 209 TYR A C 1
ATOM 1734 O O . TYR A 1 209 ? 15.660 9.796 -15.108 1.00 80.62 209 TYR A O 1
ATOM 1742 N N . ARG A 1 210 ? 17.104 11.363 -14.424 1.00 79.94 210 ARG A N 1
ATOM 1743 C CA . ARG A 1 210 ? 16.136 12.469 -14.504 1.00 79.94 210 ARG A CA 1
ATOM 1744 C C . ARG A 1 210 ? 15.616 12.725 -15.917 1.00 79.94 210 ARG A C 1
ATOM 1746 O O . ARG A 1 210 ? 14.468 13.131 -16.048 1.00 79.94 210 ARG A O 1
ATOM 1753 N N . PHE A 1 211 ? 16.440 12.517 -16.942 1.00 82.69 211 PHE A N 1
ATOM 1754 C CA . PHE A 1 211 ? 16.110 12.910 -18.318 1.00 82.69 211 PHE A CA 1
ATOM 1755 C C . PHE A 1 211 ? 15.840 11.736 -19.259 1.00 82.69 211 PHE A C 1
ATOM 1757 O O . PHE A 1 211 ? 15.175 11.913 -20.277 1.00 82.69 211 PHE A O 1
ATOM 1764 N N . LYS A 1 212 ? 16.378 10.556 -18.952 1.00 85.50 212 LYS A N 1
ATOM 1765 C CA . LYS A 1 212 ? 16.426 9.406 -19.865 1.00 85.50 212 LYS A CA 1
ATOM 1766 C C . LYS A 1 212 ? 15.764 8.157 -19.301 1.00 85.50 212 LYS A C 1
ATOM 1768 O O . LYS A 1 212 ? 15.792 7.116 -19.942 1.00 85.50 212 LYS A O 1
ATOM 1773 N N . VAL A 1 213 ? 15.154 8.233 -18.116 1.00 81.19 213 VAL A N 1
ATOM 1774 C CA . VAL A 1 213 ? 14.470 7.089 -17.503 1.00 81.19 213 VAL A CA 1
ATOM 1775 C C . VAL A 1 213 ? 13.002 7.401 -17.276 1.00 81.19 213 VAL A C 1
ATOM 1777 O O . VAL A 1 213 ? 12.633 8.416 -16.686 1.00 81.19 213 VAL A O 1
ATOM 1780 N N . SER A 1 214 ? 12.152 6.488 -17.733 1.00 81.88 214 SER A N 1
ATOM 1781 C CA . SER A 1 214 ? 10.710 6.508 -17.488 1.00 81.88 214 SER A CA 1
ATOM 1782 C C . SER A 1 214 ? 10.246 5.204 -16.857 1.00 81.88 214 SER A C 1
ATOM 1784 O O . SER A 1 214 ? 11.003 4.233 -16.747 1.00 81.88 214 SER A O 1
ATOM 1786 N N . LYS A 1 215 ? 8.984 5.174 -16.425 1.00 80.38 215 LYS A N 1
ATOM 1787 C CA . LYS A 1 215 ? 8.342 3.945 -15.964 1.00 80.38 215 LYS A CA 1
ATOM 1788 C C . LYS A 1 215 ? 7.544 3.345 -17.108 1.00 80.38 215 LYS A C 1
ATOM 1790 O O . LYS A 1 215 ? 6.785 4.028 -17.791 1.00 80.38 215 LYS A O 1
ATOM 1795 N N . ARG A 1 216 ? 7.700 2.047 -17.312 1.00 80.19 216 ARG A N 1
ATOM 1796 C CA . ARG A 1 216 ? 6.827 1.262 -18.179 1.00 80.19 216 ARG A CA 1
ATOM 1797 C C . ARG A 1 216 ? 6.057 0.296 -17.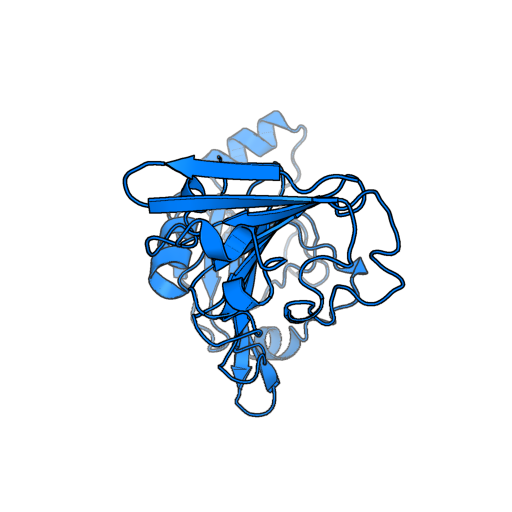311 1.00 80.19 216 ARG A C 1
ATOM 1799 O O . ARG A 1 216 ? 6.626 -0.280 -16.389 1.00 80.19 216 ARG A O 1
ATOM 1806 N N . CYS A 1 217 ? 4.777 0.150 -17.604 1.00 81.12 217 CYS A N 1
ATOM 1807 C CA . CYS A 1 217 ? 3.891 -0.757 -16.905 1.00 81.12 217 CYS A CA 1
ATOM 1808 C C . CYS A 1 217 ? 3.221 -1.706 -17.894 1.00 81.12 217 CYS A C 1
ATOM 1810 O O . CYS A 1 217 ? 3.029 -1.366 -19.065 1.00 81.12 217 CYS A O 1
ATOM 1812 N N . GLY A 1 218 ? 2.860 -2.894 -17.421 1.00 79.56 218 GLY A N 1
ATOM 1813 C CA . GLY A 1 218 ? 2.148 -3.878 -18.225 1.00 79.56 218 GLY A CA 1
ATOM 1814 C C . GLY A 1 218 ? 1.414 -4.919 -17.374 1.00 79.56 218 GLY A C 1
ATOM 1815 O O . GLY A 1 218 ? 2.005 -5.431 -16.417 1.00 79.56 218 GLY A O 1
ATOM 1816 N N . PRO A 1 219 ? 0.141 -5.220 -17.687 1.00 76.94 219 PRO A N 1
ATOM 1817 C CA . PRO A 1 219 ? -0.566 -6.399 -17.183 1.00 76.94 219 PRO A CA 1
ATOM 1818 C C . PRO A 1 219 ? -0.083 -7.695 -17.875 1.00 76.94 219 PRO A C 1
ATOM 1820 O O . PRO A 1 219 ? 0.641 -7.617 -18.868 1.00 76.94 219 PRO A O 1
ATOM 1823 N N . PRO A 1 220 ? -0.487 -8.894 -17.405 1.00 63.75 220 PRO A N 1
ATOM 1824 C CA . PRO A 1 220 ? -0.023 -10.186 -17.940 1.00 63.75 220 PRO A CA 1
ATOM 1825 C C . PRO A 1 220 ? -0.452 -10.490 -19.385 1.00 63.75 220 PRO A C 1
ATOM 1827 O O . PRO A 1 220 ? -0.015 -11.486 -19.951 1.00 63.75 220 PRO A O 1
ATOM 1830 N N . ASP A 1 221 ? -1.292 -9.656 -19.994 1.00 70.19 221 ASP A N 1
ATOM 1831 C CA . ASP A 1 221 ? -1.934 -9.894 -21.295 1.00 70.19 221 ASP A CA 1
ATOM 1832 C C . ASP A 1 221 ? -1.120 -9.434 -22.524 1.00 70.19 221 ASP A C 1
ATOM 1834 O O . ASP A 1 221 ? -1.610 -9.452 -23.649 1.00 70.19 221 ASP A O 1
ATOM 1838 N N . GLY A 1 222 ? 0.114 -8.987 -22.321 1.00 62.56 222 GLY A N 1
ATOM 1839 C CA . GLY A 1 222 ? 1.019 -8.505 -23.372 1.00 62.56 222 GLY A CA 1
ATOM 1840 C C . GLY A 1 222 ? 1.056 -6.984 -23.509 1.00 62.56 222 GLY A C 1
ATOM 1841 O O . GLY A 1 222 ? 2.030 -6.444 -24.046 1.00 62.56 222 GLY A O 1
ATOM 1842 N N . ARG A 1 223 ? 0.036 -6.267 -23.018 1.00 75.12 223 ARG A N 1
ATOM 1843 C CA . ARG A 1 223 ? -0.057 -4.813 -23.189 1.00 75.12 223 ARG A CA 1
ATOM 1844 C C . ARG A 1 223 ? 1.006 -4.094 -22.369 1.00 75.12 223 ARG A C 1
ATOM 1846 O O . ARG A 1 223 ? 1.342 -4.471 -21.249 1.00 75.12 223 ARG A O 1
ATOM 1853 N N . ARG A 1 224 ? 1.533 -3.012 -22.938 1.00 75.50 224 ARG A N 1
ATOM 1854 C CA . ARG A 1 224 ? 2.523 -2.147 -22.294 1.00 75.50 224 ARG A CA 1
ATOM 1855 C C . ARG A 1 224 ? 2.155 -0.699 -22.523 1.00 75.50 224 ARG A C 1
ATOM 1857 O O . ARG A 1 224 ? 1.786 -0.324 -23.632 1.00 75.50 224 ARG A O 1
ATOM 1864 N N . PHE A 1 225 ? 2.316 0.110 -21.492 1.00 81.19 225 PHE A N 1
ATOM 1865 C CA . PHE A 1 225 ? 2.140 1.550 -21.572 1.00 81.19 225 PHE A CA 1
ATOM 1866 C C . PHE A 1 225 ? 3.225 2.247 -20.757 1.00 81.19 225 PHE A C 1
ATOM 1868 O O . PHE A 1 225 ? 3.782 1.692 -19.806 1.00 81.19 225 PHE A O 1
ATOM 1875 N N . VAL A 1 226 ? 3.573 3.454 -21.182 1.00 78.94 226 VAL A N 1
ATOM 1876 C CA . VAL A 1 226 ? 4.536 4.305 -20.488 1.00 78.94 226 VAL A CA 1
ATOM 1877 C C . VAL A 1 226 ? 3.756 5.191 -19.533 1.00 78.94 226 VAL A C 1
ATOM 1879 O O . VAL A 1 226 ? 2.717 5.735 -19.898 1.00 78.94 226 VAL A O 1
ATOM 1882 N N . VAL A 1 227 ? 4.259 5.317 -18.312 1.00 76.25 227 VAL A N 1
ATOM 1883 C CA . VAL A 1 227 ? 3.772 6.290 -17.342 1.00 76.25 227 VAL A CA 1
ATOM 1884 C C . VAL A 1 227 ? 4.949 7.178 -16.992 1.00 76.25 227 VAL A C 1
ATOM 1886 O O . VAL A 1 227 ? 6.025 6.688 -16.636 1.00 76.25 227 VAL A O 1
ATOM 1889 N N . GLU A 1 228 ? 4.764 8.488 -17.112 1.00 73.06 228 GLU A N 1
ATOM 1890 C CA . GLU A 1 228 ? 5.799 9.438 -16.725 1.00 73.06 228 GLU A CA 1
ATOM 1891 C C . GLU A 1 228 ? 6.207 9.209 -15.265 1.00 73.06 228 GLU A C 1
ATOM 1893 O O . GLU A 1 228 ? 5.383 8.878 -14.407 1.00 73.06 228 GLU A O 1
ATOM 1898 N N . THR A 1 229 ? 7.497 9.375 -14.967 1.00 67.06 229 THR A N 1
ATOM 1899 C CA . THR A 1 229 ? 8.065 9.047 -13.650 1.00 67.06 229 THR A CA 1
ATOM 1900 C C . THR A 1 229 ? 7.355 9.768 -12.494 1.00 67.06 229 THR A C 1
ATOM 1902 O O . THR A 1 229 ? 7.235 9.192 -11.414 1.00 67.06 229 THR A O 1
ATOM 1905 N N . GLY A 1 230 ? 6.844 10.986 -12.712 1.00 69.38 230 GLY A N 1
ATOM 1906 C CA . GLY A 1 230 ? 6.059 11.733 -11.718 1.00 69.38 230 GLY A CA 1
ATOM 1907 C C . GLY A 1 230 ? 4.606 11.263 -11.571 1.00 69.38 230 GLY A C 1
ATOM 1908 O O . GLY A 1 230 ? 4.022 11.390 -10.497 1.00 69.38 230 GLY A O 1
ATOM 1909 N N . GLU A 1 231 ? 4.041 10.648 -12.609 1.00 83.12 231 GLU A N 1
ATOM 1910 C CA . GLU A 1 231 ? 2.619 10.299 -12.680 1.00 83.12 231 GLU A CA 1
ATOM 1911 C C . GLU A 1 231 ? 2.319 8.868 -12.234 1.00 83.12 231 GLU A C 1
ATOM 1913 O O . GLU A 1 231 ? 1.163 8.525 -11.984 1.00 83.12 231 GLU A O 1
ATOM 1918 N N . ILE A 1 232 ? 3.338 8.021 -12.061 1.00 83.75 232 ILE A N 1
ATOM 1919 C CA . ILE A 1 232 ? 3.114 6.622 -11.680 1.00 83.75 232 ILE A CA 1
ATOM 1920 C C . ILE A 1 232 ? 2.386 6.484 -10.341 1.00 83.75 232 ILE A C 1
ATOM 1922 O O . ILE A 1 232 ? 1.491 5.656 -10.207 1.00 83.75 232 ILE A O 1
ATOM 1926 N N . VAL A 1 233 ? 2.694 7.335 -9.361 1.00 85.38 233 VAL A N 1
ATOM 1927 C CA . VAL A 1 233 ? 1.992 7.323 -8.068 1.00 85.38 233 VAL A CA 1
ATOM 1928 C C . VAL A 1 233 ? 0.527 7.734 -8.243 1.00 85.38 233 VAL A C 1
ATOM 1930 O O . VAL A 1 233 ? -0.352 7.134 -7.627 1.00 85.38 233 VAL A O 1
ATOM 1933 N N . ASN A 1 234 ? 0.240 8.706 -9.116 1.00 88.31 234 ASN A N 1
ATOM 1934 C CA . ASN A 1 234 ? -1.129 9.121 -9.433 1.00 88.31 234 ASN A CA 1
ATOM 1935 C C . ASN A 1 234 ? -1.906 8.004 -10.128 1.00 88.31 234 ASN A C 1
ATOM 1937 O O . ASN A 1 234 ? -3.048 7.734 -9.754 1.00 88.31 234 ASN A O 1
ATOM 1941 N N . TYR A 1 235 ? -1.277 7.329 -11.089 1.00 89.88 235 TYR A N 1
ATOM 1942 C CA . TYR A 1 235 ? -1.843 6.167 -11.761 1.00 89.88 235 TYR A CA 1
ATOM 1943 C C . TYR A 1 235 ? -2.187 5.055 -10.762 1.00 89.88 235 TYR A C 1
ATOM 1945 O O . TYR A 1 235 ? -3.323 4.579 -10.752 1.00 89.88 235 TYR A O 1
ATOM 1953 N N . MET A 1 236 ? -1.250 4.686 -9.882 1.00 91.44 236 MET A N 1
ATOM 1954 C CA . MET A 1 236 ? -1.461 3.628 -8.887 1.00 91.44 236 MET A CA 1
ATOM 1955 C C . MET A 1 236 ? -2.561 3.988 -7.892 1.00 91.44 236 MET A C 1
ATOM 1957 O O . MET A 1 236 ? -3.405 3.154 -7.574 1.00 91.44 236 MET A O 1
ATOM 1961 N N . ARG A 1 237 ? -2.602 5.246 -7.455 1.00 91.19 237 ARG A N 1
ATOM 1962 C CA . ARG A 1 237 ? -3.638 5.759 -6.560 1.00 91.19 237 ARG A CA 1
ATOM 1963 C C . ARG A 1 237 ? -5.030 5.743 -7.189 1.00 91.19 237 ARG A C 1
ATOM 1965 O O . ARG A 1 237 ? -5.991 5.380 -6.526 1.00 91.19 237 ARG A O 1
ATOM 1972 N N . ARG A 1 238 ? -5.153 6.136 -8.461 1.00 91.12 238 ARG A N 1
ATOM 1973 C CA . ARG A 1 238 ? -6.445 6.157 -9.172 1.00 91.12 238 ARG A CA 1
ATOM 1974 C C . ARG A 1 238 ? -6.925 4.761 -9.564 1.00 91.12 238 ARG A C 1
ATOM 1976 O O . ARG A 1 238 ? -8.122 4.513 -9.537 1.00 91.12 238 ARG A O 1
ATOM 1983 N N . THR A 1 239 ? -6.005 3.877 -9.943 1.00 92.50 239 THR A N 1
ATOM 1984 C CA . THR A 1 239 ? -6.343 2.568 -10.531 1.00 92.50 239 THR A CA 1
ATOM 1985 C C . THR A 1 239 ? -6.440 1.465 -9.482 1.00 92.50 239 THR A C 1
ATOM 1987 O O . THR A 1 239 ? -7.301 0.599 -9.583 1.00 92.50 239 THR A O 1
ATOM 1990 N N . TYR A 1 240 ? -5.569 1.496 -8.471 1.00 92.19 240 TYR A N 1
ATOM 1991 C CA . TYR A 1 240 ? -5.431 0.430 -7.473 1.00 92.19 240 TYR A CA 1
ATOM 1992 C C . TYR A 1 240 ? -5.632 0.919 -6.037 1.00 92.19 240 TYR A C 1
ATOM 1994 O O . TYR A 1 240 ? -5.312 0.194 -5.100 1.00 92.19 240 TYR A O 1
ATOM 2002 N N . ASP A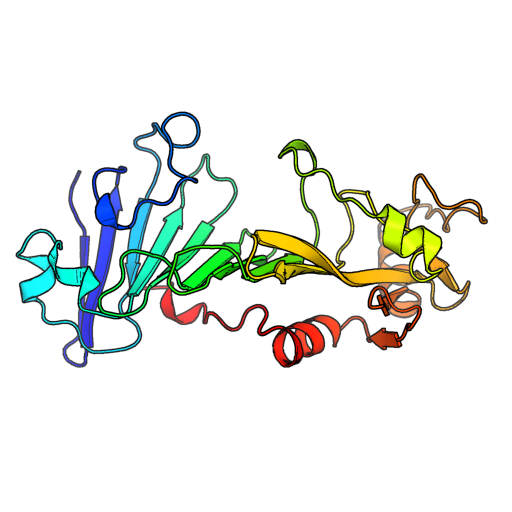 1 241 ? -6.139 2.142 -5.865 1.00 92.75 241 ASP A N 1
ATOM 2003 C CA . ASP A 1 241 ? -6.376 2.777 -4.565 1.00 92.75 241 ASP A CA 1
ATOM 2004 C C . ASP A 1 241 ? -5.107 2.975 -3.708 1.00 92.75 241 ASP A C 1
ATOM 2006 O O . ASP A 1 241 ? -5.202 3.258 -2.520 1.00 92.75 241 ASP A O 1
ATOM 2010 N N . TRP A 1 242 ? -3.903 2.866 -4.285 1.00 91.06 242 TRP A N 1
ATOM 2011 C CA . TRP A 1 242 ? -2.638 2.930 -3.538 1.00 91.06 242 TRP A CA 1
ATOM 2012 C C . TRP A 1 242 ? -2.457 4.233 -2.745 1.00 91.06 242 TRP A C 1
ATOM 2014 O O . TRP A 1 242 ? -2.570 5.333 -3.297 1.00 91.06 242 TRP A O 1
ATOM 2024 N N . GLY A 1 243 ? -2.081 4.107 -1.472 1.00 87.69 243 GLY A N 1
ATOM 2025 C CA . GLY A 1 243 ? -1.696 5.221 -0.604 1.00 87.69 243 GLY A CA 1
ATOM 2026 C C . GLY A 1 243 ? -2.827 6.190 -0.253 1.00 87.69 243 GLY A C 1
ATOM 2027 O O . GLY A 1 243 ? -2.556 7.320 0.152 1.00 87.69 243 GLY A O 1
ATOM 2028 N N . ASN A 1 244 ? -4.087 5.776 -0.413 1.00 85.44 244 ASN A N 1
ATOM 2029 C CA . ASN A 1 244 ? -5.251 6.579 -0.026 1.00 85.44 244 ASN A CA 1
ATOM 2030 C C . ASN A 1 244 ? -5.580 6.505 1.473 1.00 85.44 244 ASN A C 1
ATOM 2032 O O . ASN A 1 244 ? -6.414 7.279 1.952 1.00 85.44 244 ASN A O 1
ATOM 2036 N N . MET A 1 245 ? -4.893 5.653 2.239 1.00 80.00 245 MET A N 1
ATOM 2037 C CA . MET A 1 245 ? -4.930 5.737 3.697 1.00 80.00 245 MET A CA 1
ATOM 2038 C C . MET A 1 245 ? -4.259 7.042 4.149 1.00 80.00 245 MET A C 1
ATOM 2040 O O . MET A 1 245 ? -3.061 7.252 3.952 1.00 80.00 245 MET A O 1
ATOM 2044 N N . LYS A 1 246 ? -5.042 7.978 4.701 1.00 68.25 246 LYS A N 1
ATOM 2045 C CA . LYS A 1 246 ? -4.543 9.334 4.964 1.00 68.25 246 LYS A CA 1
ATOM 2046 C C . LYS A 1 246 ? -3.603 9.352 6.164 1.00 68.25 246 LYS A C 1
ATOM 2048 O O . LYS A 1 246 ? -4.029 9.124 7.288 1.00 68.25 246 LYS A O 1
ATOM 2053 N N . TYR A 1 247 ? -2.362 9.784 5.945 1.00 61.25 247 TYR A N 1
ATOM 2054 C CA . TYR A 1 247 ? -1.378 9.979 7.015 1.00 61.25 247 TYR A CA 1
ATOM 2055 C C . TYR A 1 247 ? -1.823 10.924 8.139 1.00 61.25 247 TYR A C 1
ATOM 2057 O O . TYR A 1 247 ? -1.389 10.779 9.279 1.00 61.25 247 TYR A O 1
ATOM 2065 N N . SER A 1 248 ? -2.721 11.869 7.839 1.00 55.09 248 SER A N 1
ATOM 2066 C CA . SER A 1 248 ? -3.323 12.760 8.838 1.00 55.09 248 SER A CA 1
ATOM 2067 C C . SER A 1 248 ? -4.074 12.010 9.937 1.00 55.09 248 SER A C 1
ATOM 2069 O O . SER A 1 248 ? -4.271 12.560 11.009 1.00 55.09 248 SER A O 1
ATOM 2071 N N . TYR A 1 249 ? -4.490 10.769 9.686 1.00 61.47 249 TYR A N 1
ATOM 2072 C CA . TYR A 1 249 ? -5.132 9.913 10.678 1.00 61.47 249 TYR A CA 1
ATOM 2073 C C . TYR A 1 249 ? -4.163 9.386 11.744 1.00 61.47 249 TYR A C 1
ATOM 2075 O O . TYR A 1 249 ? -4.611 8.747 12.692 1.00 61.47 249 TYR A O 1
ATOM 2083 N N . TYR A 1 250 ? -2.853 9.600 11.577 1.00 61.25 250 TYR A N 1
ATOM 2084 C CA . TYR A 1 250 ? -1.821 8.899 12.343 1.00 61.25 250 TYR A CA 1
ATOM 2085 C C . TYR A 1 250 ? -0.856 9.807 13.112 1.00 61.25 250 TYR A C 1
ATOM 2087 O O . TYR A 1 250 ? -0.072 9.295 13.906 1.00 61.25 250 TYR A O 1
ATOM 2095 N N . ASN A 1 251 ? -0.897 11.124 12.882 1.00 51.62 251 ASN A N 1
ATOM 2096 C CA . ASN A 1 251 ? -0.033 12.102 13.546 1.00 51.62 251 ASN A CA 1
ATOM 2097 C C . ASN A 1 251 ? -0.848 12.899 14.577 1.00 51.62 251 ASN A C 1
ATOM 2099 O O . ASN A 1 251 ? -1.353 13.978 14.262 1.00 51.62 251 ASN A O 1
ATOM 2103 N N . HIS A 1 252 ? -0.975 12.358 15.791 1.00 49.16 252 HIS A N 1
ATOM 2104 C CA . HIS A 1 252 ? -1.550 13.025 16.964 1.00 49.16 252 HIS A CA 1
ATOM 2105 C C . HIS A 1 252 ? -0.727 12.726 18.215 1.00 49.16 252 HIS A C 1
ATOM 2107 O O . HIS A 1 252 ? -0.231 11.581 18.327 1.00 49.16 252 HIS A O 1
#

Foldseek 3Di:
DDKDWDADPPQGTFKIKDFDDVQLVLLDDPVCPCPQGVDSFKMKMKGQPDGRDHNVCVVVSVPQVLQGWIWIWIDGPSVQWIKIFTHHGPDSAGQKIWTADPVGTAKIFGADRVNATFKIKGFAFDPCVVPDDDPCVLLVVLQVPLADPPDRGFGKMWMWGADPVRDIDTFKTKAKAFQPVRGGQAAGPNNPDDGHDDDPDDVRSVVCCVPGIWMWMDTSNNDIDTDGNVCVQVVCCVPVVPPVPDCVSPDD

Secondary structure (DSSP, 8-state):
---EEEEETTTEEEEEEEESTTTTGGG--GGGSHHHH-STTEEEEEE--SS-B-THHHHTTTTTGGGS-EEEEEEETTTSSEEEEEE-TT-SSEEEEEEEETTEEEEEEEE-TTS-EEEEEEES---GGG------HHHHHTTS-SS----TT---EEEEEE-TT--EEEEEEEEEEETTT-SBSS--TT--SPPPPP-SSHHHHHHHHHHHEEEEEE-TTS--EEE-TTTHHHHHHHHH-TT-S-GGGT--

Radius of gyration: 21.09 Å; chains: 1; bounding box: 49×38×57 Å

pLDDT: mean 74.39, std 15.62, range [29.48, 93.88]

Sequence (252 aa):
MGTRFSANERHGLTFTRTQGLGFGDRDRTALFTDDVLTGHDLDIQYNFPFEPVPLEVARKGLDDIYRYRRVRVTSGSRLGATIYEEFLAGSHLPVRRMWSNMNGIFREEFFNERGHPTRTINRGYFDQDAGYPEDLRAYVAAGVLKVTPISDRHFGFRVYEYDASGRERLALVCWEYDTEENKPFMPFPWWNGEQPKQFANRQERVQYYRFKVSKRCGPPDGRRFVVETGEIVNYMRRTYDWGNMKYSYYNH